Protein AF-E3K9K0-F1 (afdb_monomer)

Secondary structure (DSSP, 8-state):
-HHHHHHHHHHHHHHHHHT-GGGGGS-HHHHHHHHHHHHHHHHHHHHHHHHH-TTS---S-HHHHHHHHHHHHHHHHHHHHHHHHHHHHHHHHHHHHS-----HHHHHHHHHHHHHHHHHHHHHHHHHHHHHHHHHHH-TT-SSS-TT------HHHHHH--TTSGGGGSSS--S--SHHHH-HHHHHHHHHHHHHHHHHHHHHHHHHHHHHHHHHHHHHHHHHHHHHHHHHHHHHHHH-TTSPPPP-TTTTS--TT--HHHHHHHHHHHHHHHHHHHHHHHHHHHHHHHHHHHHH--GGGHHHHHHHHHHHHHHHHHHHHHHHHHHHHHHHHHHHHS-----------------

Sequence (355 aa):
MVAMYQQENMIELLRCRLRNPSLSLATEAEVRDLLDSIEAESEKLKEELERLTGEYEPAENAEERKMCLLLWSAKSELFVQAVHLRAERQPLVDSKTIGSRLGTKLKEKTFKAINNRRPTIDKLITKYNLRYLQYRLKFPNRNGFEAGKDDSLTYEKLKTMPLDDAFWNDGFFYHCDAPWAVNPDVREGVNCVLVLSRVQEEFELISQELVHMMAWAIGVHEHIAKQIAYTQERISRLRDTSSEPPEDHLDRIHLTNISRSDKVKLIQKELLNRLAIHNNLVEEWSENVTWLWGCCQPTENQSFVQIWNDLVKQVKQEKLNNFADLNNAEDALEEIVSGEVVDDGEDADGSWVDS

Structure (mmCIF, N/CA/C/O backbone):
data_AF-E3K9K0-F1
#
_entry.id   AF-E3K9K0-F1
#
loop_
_atom_site.group_PDB
_atom_site.id
_atom_site.type_symbol
_atom_site.label_atom_id
_atom_site.label_alt_id
_atom_site.label_comp_id
_atom_site.label_asym_id
_atom_site.label_entity_id
_atom_site.label_seq_id
_atom_site.pdbx_PDB_ins_code
_atom_site.Cartn_x
_atom_site.Cartn_y
_atom_site.Cartn_z
_atom_site.occupancy
_atom_site.B_iso_or_equiv
_atom_site.auth_seq_id
_atom_site.auth_comp_id
_atom_site.auth_asym_id
_atom_site.auth_atom_id
_atom_site.pdbx_PDB_model_num
ATOM 1 N N . MET A 1 1 ? 23.933 -11.526 -33.735 1.00 44.06 1 MET A N 1
ATOM 2 C CA . MET A 1 1 ? 24.775 -10.380 -34.157 1.00 44.06 1 MET A CA 1
ATOM 3 C C . MET A 1 1 ? 26.121 -10.292 -33.417 1.00 44.06 1 MET A C 1
ATOM 5 O O . MET A 1 1 ? 27.135 -10.220 -34.087 1.00 44.06 1 MET A O 1
ATOM 9 N N . VAL A 1 2 ? 26.207 -10.383 -32.077 1.00 39.81 2 VAL A N 1
ATOM 10 C CA . VAL A 1 2 ? 27.521 -10.507 -31.378 1.00 39.81 2 VAL A CA 1
ATOM 11 C C . VAL A 1 2 ? 28.232 -11.832 -31.705 1.00 39.81 2 VAL A C 1
ATOM 13 O O . VAL A 1 2 ? 29.438 -11.841 -31.934 1.00 39.81 2 VAL A O 1
ATOM 16 N N . ALA A 1 3 ? 27.474 -12.930 -31.812 1.00 48.22 3 ALA A N 1
ATOM 17 C CA . ALA A 1 3 ? 27.979 -14.233 -32.257 1.00 48.22 3 ALA A CA 1
ATOM 18 C C . ALA A 1 3 ? 28.587 -14.190 -33.677 1.00 48.22 3 ALA A C 1
ATOM 20 O O . ALA A 1 3 ? 29.637 -14.778 -33.909 1.00 48.22 3 ALA A O 1
ATOM 21 N N . MET A 1 4 ? 28.002 -13.394 -34.580 1.00 52.69 4 MET A N 1
ATOM 22 C CA . MET A 1 4 ? 28.480 -13.208 -35.958 1.00 52.69 4 MET A CA 1
ATOM 23 C C . MET A 1 4 ? 29.882 -12.576 -35.992 1.00 52.69 4 MET A C 1
ATOM 25 O O . MET A 1 4 ? 30.754 -13.039 -36.714 1.00 52.69 4 MET A O 1
ATOM 29 N N . TYR A 1 5 ? 30.152 -11.574 -35.151 1.00 48.50 5 TYR A N 1
ATOM 30 C CA . TYR A 1 5 ? 31.488 -10.970 -35.065 1.00 48.50 5 TYR A CA 1
ATOM 31 C C . TYR A 1 5 ? 32.509 -11.847 -34.332 1.00 48.50 5 TYR A C 1
ATOM 33 O O . TYR A 1 5 ? 33.705 -11.754 -34.608 1.00 48.50 5 TYR A O 1
ATOM 41 N N . GLN A 1 6 ? 32.067 -12.715 -33.417 1.00 51.09 6 GLN A N 1
ATOM 42 C CA . GLN A 1 6 ? 32.927 -13.757 -32.847 1.00 51.09 6 GLN A CA 1
ATOM 43 C C . GLN A 1 6 ? 33.310 -14.793 -33.914 1.00 51.09 6 GLN A C 1
ATOM 45 O O . GLN A 1 6 ? 34.475 -15.187 -33.970 1.00 51.09 6 GLN A O 1
ATOM 50 N N . GLN A 1 7 ? 32.374 -15.153 -34.801 1.00 56.78 7 GLN A N 1
ATOM 51 C CA . GLN A 1 7 ? 32.649 -15.986 -35.972 1.00 56.78 7 GLN A CA 1
ATOM 52 C C . GLN A 1 7 ? 33.570 -15.284 -36.979 1.00 56.78 7 GLN A C 1
ATOM 54 O O . GLN A 1 7 ? 34.530 -15.893 -37.436 1.00 56.78 7 GLN A O 1
ATOM 59 N N . GLU A 1 8 ? 33.387 -13.988 -37.249 1.00 53.09 8 GLU A N 1
ATOM 60 C CA . GLU A 1 8 ? 34.281 -13.223 -38.134 1.00 53.09 8 GLU A CA 1
ATOM 61 C C . GLU A 1 8 ? 35.715 -13.153 -37.576 1.00 53.09 8 GLU A C 1
ATOM 63 O O . GLU A 1 8 ? 36.691 -13.305 -38.308 1.00 53.09 8 GLU A O 1
ATOM 68 N N . ASN A 1 9 ? 35.859 -12.977 -36.259 1.00 48.75 9 ASN A N 1
ATOM 69 C CA . ASN A 1 9 ? 37.160 -12.947 -35.592 1.00 48.75 9 ASN A CA 1
ATOM 70 C C . ASN A 1 9 ? 37.833 -14.334 -35.575 1.00 48.75 9 ASN A C 1
ATOM 72 O O . ASN A 1 9 ? 39.051 -14.432 -35.699 1.00 48.75 9 ASN A O 1
ATOM 76 N N . MET A 1 10 ? 37.046 -15.410 -35.465 1.00 52.66 10 MET A N 1
ATOM 77 C CA . MET A 1 10 ? 37.514 -16.790 -35.628 1.00 52.66 10 MET A CA 1
ATOM 78 C C . MET A 1 10 ? 38.007 -17.045 -37.061 1.00 52.66 10 MET A C 1
ATOM 80 O O . MET A 1 10 ? 39.093 -17.595 -37.229 1.00 52.66 10 MET A O 1
ATOM 84 N N . ILE A 1 11 ? 37.276 -16.590 -38.084 1.00 55.53 11 ILE A N 1
ATOM 85 C CA . ILE A 1 11 ? 37.688 -16.684 -39.494 1.00 55.53 11 ILE A CA 1
ATOM 86 C C . ILE A 1 11 ? 38.988 -15.906 -39.738 1.00 55.53 11 ILE A C 1
ATOM 88 O O . ILE A 1 11 ? 39.901 -16.419 -40.383 1.00 55.53 11 ILE A O 1
ATOM 92 N N . GLU A 1 12 ? 39.125 -14.699 -39.187 1.00 54.06 12 GLU A N 1
ATOM 93 C CA . GLU A 1 12 ? 40.374 -13.931 -39.277 1.00 54.06 12 GLU A CA 1
ATOM 94 C C . GLU A 1 12 ? 41.544 -14.628 -38.570 1.00 54.06 12 GLU A C 1
ATOM 96 O O . GLU A 1 12 ? 42.665 -14.631 -39.080 1.00 54.06 12 GLU A O 1
ATOM 101 N N . LEU A 1 13 ? 41.294 -15.302 -37.447 1.00 55.06 13 LEU A N 1
ATOM 102 C CA . LEU A 1 13 ? 42.303 -16.100 -36.751 1.00 55.06 13 LEU A CA 1
ATOM 103 C C . LEU A 1 13 ? 42.730 -17.335 -37.573 1.00 55.06 13 LEU A C 1
ATOM 105 O O . LEU A 1 13 ? 43.921 -17.651 -37.626 1.00 55.06 13 LEU A O 1
ATOM 109 N N . LEU A 1 14 ? 41.794 -17.981 -38.281 1.00 55.62 14 LEU A N 1
ATOM 110 C CA . LEU A 1 14 ? 42.066 -19.075 -39.226 1.00 55.62 14 LEU A CA 1
ATOM 111 C C . LEU A 1 14 ? 42.848 -18.588 -40.463 1.00 55.62 14 LEU A C 1
ATOM 113 O O . LEU A 1 14 ? 43.822 -19.222 -40.870 1.00 55.62 14 LEU A O 1
ATOM 117 N N . ARG A 1 15 ? 42.515 -17.409 -41.003 1.00 59.44 15 ARG A N 1
ATOM 118 C CA . ARG A 1 15 ? 43.266 -16.750 -42.091 1.00 59.44 15 ARG A CA 1
ATOM 119 C C . ARG A 1 15 ? 44.671 -16.328 -41.663 1.00 59.44 15 ARG A C 1
ATOM 121 O O . ARG A 1 15 ? 45.617 -16.444 -42.439 1.00 59.44 15 ARG A O 1
ATOM 128 N N . CYS A 1 16 ? 44.838 -15.869 -40.424 1.00 54.69 16 CYS A N 1
ATOM 129 C CA . CYS A 1 16 ? 46.151 -15.568 -39.852 1.00 54.69 16 CYS A CA 1
ATOM 130 C C . CYS A 1 16 ? 46.989 -16.838 -39.672 1.00 54.69 16 CYS A C 1
ATOM 132 O O . CYS A 1 16 ? 48.198 -16.811 -39.904 1.00 54.69 16 CYS A O 1
ATOM 134 N N . ARG A 1 17 ? 46.351 -17.961 -39.320 1.00 57.59 17 ARG A N 1
ATOM 135 C CA . ARG A 1 17 ? 47.008 -19.267 -39.224 1.00 57.59 17 ARG A CA 1
ATOM 136 C C . ARG A 1 17 ? 47.543 -19.726 -40.583 1.00 57.59 17 ARG A C 1
ATOM 138 O O . ARG A 1 17 ? 48.684 -20.165 -40.609 1.00 57.59 17 ARG A O 1
ATOM 145 N N . LEU A 1 18 ? 46.815 -19.504 -41.688 1.00 58.69 18 LEU A N 1
ATOM 146 C CA . LEU A 1 18 ? 47.276 -19.749 -43.073 1.00 58.69 18 LEU A CA 1
ATOM 147 C C . LEU A 1 18 ? 48.527 -18.955 -43.480 1.00 58.69 18 LEU A C 1
ATOM 149 O O . LEU A 1 18 ? 49.288 -19.390 -44.339 1.00 58.69 18 LEU A O 1
ATOM 153 N N . ARG A 1 19 ? 48.750 -17.789 -42.868 1.00 56.78 19 ARG A N 1
ATOM 154 C CA . ARG A 1 19 ? 49.902 -16.915 -43.149 1.00 56.78 19 ARG A CA 1
ATOM 155 C C . ARG A 1 19 ? 51.129 -17.238 -42.287 1.00 56.78 19 ARG A C 1
ATOM 157 O O . ARG A 1 19 ? 52.153 -16.573 -42.423 1.00 56.78 19 ARG A O 1
ATOM 164 N N . ASN A 1 20 ? 51.039 -18.217 -41.383 1.00 58.66 20 ASN A N 1
ATOM 165 C CA . ASN A 1 20 ? 52.109 -18.550 -40.447 1.00 58.66 20 ASN A CA 1
ATOM 166 C C . ASN A 1 20 ? 53.134 -19.527 -41.078 1.00 58.66 20 ASN A C 1
ATOM 168 O O . ASN A 1 20 ? 52.733 -20.584 -41.564 1.00 58.66 20 ASN A O 1
ATOM 172 N N . PRO A 1 21 ? 54.455 -19.254 -41.013 1.00 51.03 21 PRO A N 1
ATOM 173 C CA . PRO A 1 21 ? 55.502 -20.122 -41.576 1.00 51.03 21 PRO A CA 1
ATOM 174 C C . PRO A 1 21 ? 55.557 -21.554 -41.011 1.00 51.03 21 PRO A C 1
ATOM 176 O O . PRO A 1 21 ? 56.167 -22.436 -41.613 1.00 51.03 21 PRO A O 1
ATOM 179 N N . SER A 1 22 ? 54.924 -21.810 -39.862 1.00 49.12 22 SER A N 1
ATOM 180 C CA . SER A 1 22 ? 54.842 -23.141 -39.236 1.00 49.12 22 SER A CA 1
ATOM 181 C C . SER A 1 22 ? 53.935 -24.141 -39.977 1.00 49.12 22 SER A C 1
ATOM 183 O O . SER A 1 22 ? 53.992 -25.333 -39.688 1.00 49.12 22 SER A O 1
ATOM 185 N N . LEU A 1 23 ? 53.173 -23.695 -40.986 1.00 50.94 23 LEU A N 1
ATOM 186 C CA . LEU A 1 23 ? 52.416 -24.557 -41.911 1.00 50.94 23 LEU A CA 1
ATOM 187 C C . LEU A 1 23 ? 53.285 -25.394 -42.854 1.00 50.94 23 LEU A C 1
ATOM 189 O O . LEU A 1 23 ? 52.784 -26.330 -43.465 1.00 50.94 23 LEU A O 1
ATOM 193 N N . SER A 1 24 ? 54.585 -25.110 -42.929 1.00 49.50 24 SER A N 1
ATOM 194 C CA . SER A 1 24 ? 55.551 -25.865 -43.741 1.00 49.50 24 SER A CA 1
ATOM 195 C C . SER A 1 24 ? 55.686 -27.347 -43.335 1.00 49.50 24 SER A C 1
ATOM 197 O O . SER A 1 24 ? 56.360 -28.107 -44.023 1.00 49.50 24 SER A O 1
ATOM 199 N N . LEU A 1 25 ? 55.087 -27.744 -42.204 1.00 52.06 25 LEU A N 1
ATOM 200 C CA . LEU A 1 25 ? 55.071 -29.105 -41.657 1.00 52.06 25 LEU A CA 1
ATOM 201 C C . LEU A 1 25 ? 53.682 -29.778 -41.727 1.00 52.06 25 LEU A C 1
ATOM 203 O O . LEU A 1 25 ? 53.565 -30.932 -41.325 1.00 52.06 25 LEU A O 1
ATOM 207 N N . ALA A 1 26 ? 52.643 -29.073 -42.192 1.00 59.41 26 ALA A N 1
ATOM 208 C CA . ALA A 1 26 ? 51.285 -29.605 -42.316 1.00 59.41 26 ALA A CA 1
ATOM 209 C C . ALA A 1 26 ? 51.095 -30.329 -43.657 1.00 59.41 26 ALA A C 1
ATOM 211 O O . ALA A 1 26 ? 51.687 -29.957 -44.672 1.00 59.41 26 ALA A O 1
ATOM 212 N N . THR A 1 27 ? 50.265 -31.368 -43.672 1.00 68.31 27 THR A N 1
ATOM 213 C CA . THR A 1 27 ? 49.964 -32.131 -44.891 1.00 68.31 27 THR A CA 1
ATOM 214 C C . THR A 1 27 ? 48.990 -31.374 -45.799 1.00 68.31 27 THR A C 1
ATOM 216 O O . THR A 1 27 ? 48.173 -30.580 -45.338 1.00 68.31 27 THR A O 1
ATOM 219 N N . GLU A 1 28 ? 49.043 -31.623 -47.112 1.00 68.50 28 GLU A N 1
ATOM 220 C CA . GLU A 1 28 ? 48.191 -30.934 -48.101 1.00 68.50 28 GLU A CA 1
ATOM 221 C C . GLU A 1 28 ? 46.685 -31.084 -47.804 1.00 68.50 28 GLU A C 1
ATOM 223 O O . GLU A 1 28 ? 45.904 -30.167 -48.055 1.00 68.50 28 GLU A O 1
ATOM 228 N N . ALA A 1 29 ? 46.286 -32.215 -47.214 1.00 69.88 29 ALA A N 1
ATOM 229 C CA . ALA A 1 29 ? 44.914 -32.466 -46.782 1.00 69.88 29 ALA A CA 1
ATOM 230 C C . ALA A 1 29 ? 44.478 -31.532 -45.636 1.00 69.88 29 ALA A C 1
ATOM 232 O O . ALA A 1 29 ? 43.400 -30.953 -45.701 1.00 69.88 29 ALA A O 1
ATOM 233 N N . GLU A 1 30 ? 45.335 -31.295 -44.639 1.00 68.00 30 GLU A N 1
ATOM 234 C CA . GLU A 1 30 ? 45.023 -30.423 -43.493 1.00 68.00 30 GLU A CA 1
ATOM 235 C C . GLU A 1 30 ? 44.901 -28.946 -43.893 1.00 68.00 30 GLU A C 1
ATOM 237 O O . GLU A 1 30 ? 44.135 -28.190 -43.295 1.00 68.00 30 GLU A O 1
ATOM 242 N N . VAL A 1 31 ? 45.650 -28.520 -44.916 1.00 65.75 31 VAL A N 1
ATOM 243 C CA . VAL A 1 31 ? 45.529 -27.168 -45.482 1.00 65.75 31 VAL A CA 1
ATOM 244 C C . VAL A 1 31 ? 44.216 -27.019 -46.249 1.00 65.75 31 VAL A C 1
ATOM 246 O O . VAL A 1 31 ? 43.573 -25.973 -46.156 1.00 65.75 31 VAL A O 1
ATOM 249 N N . ARG A 1 32 ? 43.802 -28.064 -46.974 1.00 71.44 32 ARG A N 1
ATOM 250 C CA . ARG A 1 32 ? 42.549 -28.091 -47.736 1.00 71.44 32 ARG A CA 1
ATOM 251 C C . ARG A 1 32 ? 41.327 -28.064 -46.816 1.00 71.44 32 ARG A C 1
ATOM 253 O O . ARG A 1 32 ? 40.483 -27.197 -46.991 1.00 71.44 32 ARG A O 1
ATOM 260 N N . ASP A 1 33 ? 41.315 -28.878 -45.762 1.00 76.31 33 ASP A N 1
ATOM 261 C CA . ASP A 1 33 ? 40.242 -28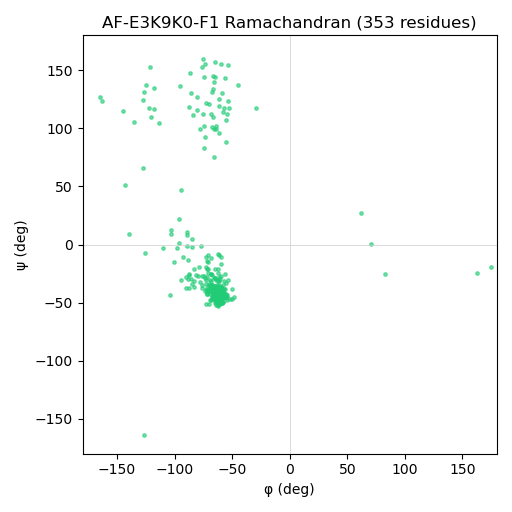.877 -44.756 1.00 76.31 33 ASP A CA 1
ATOM 262 C C . ASP A 1 33 ? 40.089 -27.510 -44.066 1.00 76.31 33 ASP A C 1
ATOM 264 O O . ASP A 1 33 ? 38.983 -27.062 -43.760 1.00 76.31 33 ASP A O 1
ATOM 268 N N . LEU A 1 34 ? 41.203 -26.810 -43.826 1.00 68.44 34 LEU A N 1
ATOM 269 C CA . LEU A 1 34 ? 41.184 -25.482 -43.215 1.00 68.44 34 LEU A CA 1
ATOM 270 C C . LEU A 1 34 ? 40.668 -24.404 -44.184 1.00 68.44 34 LEU A C 1
ATOM 272 O O . LEU A 1 34 ? 39.992 -23.475 -43.742 1.00 68.44 34 LEU A O 1
ATOM 276 N N . LEU A 1 35 ? 40.947 -24.528 -45.486 1.00 68.62 35 LEU A N 1
ATOM 277 C CA . LEU A 1 35 ? 40.376 -23.663 -46.525 1.00 68.62 35 LEU A CA 1
ATOM 278 C C . LEU A 1 35 ? 38.868 -23.896 -46.682 1.00 68.62 35 LEU A C 1
ATOM 280 O O . LEU A 1 35 ? 38.114 -22.924 -46.644 1.00 68.62 35 LEU A O 1
ATOM 284 N N . ASP A 1 36 ? 38.432 -25.155 -46.736 1.00 73.50 36 ASP A N 1
ATOM 285 C CA . ASP A 1 36 ? 37.015 -25.530 -46.836 1.00 73.50 36 ASP A CA 1
ATOM 286 C C . ASP A 1 36 ? 36.228 -25.057 -45.597 1.00 73.50 36 ASP A C 1
ATOM 288 O O . ASP A 1 36 ? 35.102 -24.563 -45.695 1.00 73.50 36 ASP A O 1
ATOM 292 N N . SER A 1 37 ? 36.847 -25.122 -44.412 1.00 70.12 37 SER A N 1
ATOM 293 C CA . SER A 1 37 ? 36.287 -24.594 -43.161 1.00 70.12 37 SER A CA 1
ATOM 294 C C . SER A 1 37 ? 36.124 -23.066 -43.179 1.00 70.12 37 SER A C 1
ATOM 296 O O . SER A 1 37 ? 35.104 -22.549 -42.716 1.00 70.12 37 SER A O 1
ATOM 298 N N . ILE A 1 38 ? 37.095 -22.332 -43.739 1.00 65.31 38 ILE A N 1
ATOM 299 C CA . ILE A 1 38 ? 37.012 -20.872 -43.906 1.00 65.31 38 ILE A CA 1
ATOM 300 C C . ILE A 1 38 ? 35.913 -20.499 -44.904 1.00 65.31 38 ILE A C 1
ATOM 302 O O . ILE A 1 38 ? 35.168 -19.554 -44.647 1.00 65.31 38 ILE A O 1
ATOM 306 N N . GLU A 1 39 ? 35.810 -21.219 -46.021 1.00 66.38 39 GLU A N 1
ATOM 307 C CA . GLU A 1 39 ? 34.811 -20.965 -47.061 1.00 66.38 39 GLU A CA 1
ATOM 308 C C . GLU A 1 39 ? 33.391 -21.186 -46.522 1.00 66.38 39 GLU A C 1
ATOM 310 O O . GLU A 1 39 ? 32.563 -20.271 -46.573 1.00 66.38 39 GLU A O 1
ATOM 315 N N . ALA A 1 40 ? 33.147 -22.328 -45.872 1.00 70.88 40 ALA A N 1
ATOM 316 C CA . ALA A 1 40 ? 31.851 -22.664 -45.289 1.00 70.88 40 ALA A CA 1
ATOM 317 C C . ALA A 1 40 ? 31.403 -21.689 -44.185 1.00 70.88 40 ALA A C 1
ATOM 319 O O . ALA A 1 40 ? 30.237 -21.295 -44.143 1.00 70.88 40 ALA A O 1
ATOM 320 N N . GLU A 1 41 ? 32.303 -21.278 -43.284 1.00 61.09 41 GLU A N 1
ATOM 321 C CA . GLU A 1 41 ? 31.959 -20.293 -42.249 1.00 61.09 41 GLU A CA 1
ATOM 322 C C . GLU A 1 41 ? 31.786 -18.878 -42.830 1.00 61.09 41 GLU A C 1
ATOM 324 O O . GLU A 1 41 ? 30.992 -18.101 -42.302 1.00 61.09 41 GLU A O 1
ATOM 329 N N . SER A 1 42 ? 32.463 -18.538 -43.935 1.00 56.50 42 SER A N 1
ATOM 330 C CA . SER A 1 42 ? 32.306 -17.235 -44.594 1.00 56.50 42 SER A CA 1
ATOM 331 C C . SER A 1 42 ? 30.974 -17.074 -45.335 1.00 56.50 42 SER A C 1
ATOM 333 O O . SER A 1 42 ? 30.365 -16.007 -45.241 1.00 56.50 42 SER A O 1
ATOM 335 N N . GLU A 1 43 ? 30.480 -18.126 -45.996 1.00 65.94 43 GLU A N 1
ATOM 336 C CA . GLU A 1 43 ? 29.172 -18.107 -46.667 1.00 65.94 43 GLU A CA 1
ATOM 337 C C . GLU A 1 43 ? 28.018 -18.057 -45.654 1.00 65.94 43 GLU A C 1
ATOM 339 O O . GLU A 1 43 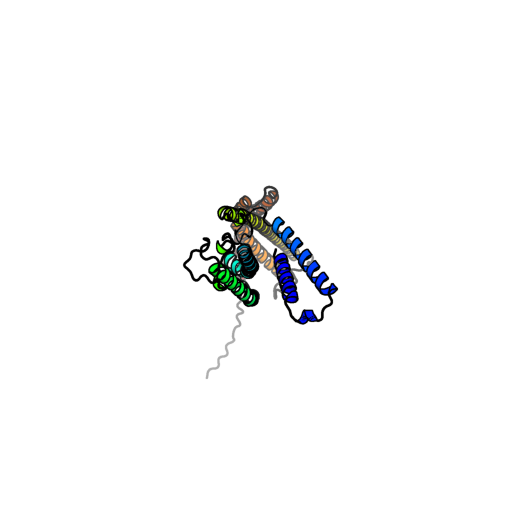? 27.106 -17.245 -45.806 1.00 65.94 43 GLU A O 1
ATOM 344 N N . LYS A 1 44 ? 28.105 -18.790 -44.533 1.00 69.94 44 LYS A N 1
ATOM 345 C CA . LYS A 1 44 ? 27.119 -18.670 -43.437 1.00 69.94 44 LYS A CA 1
ATOM 346 C C . LYS A 1 44 ? 27.021 -17.245 -42.888 1.00 69.94 44 LYS A C 1
ATOM 348 O O . LYS A 1 44 ? 25.931 -16.760 -42.592 1.00 69.94 44 LYS A O 1
ATOM 353 N N . LEU A 1 45 ? 28.162 -16.571 -42.740 1.00 60.62 45 LEU A N 1
ATOM 354 C CA . LEU A 1 45 ? 28.227 -15.208 -42.210 1.00 60.62 45 LEU A CA 1
ATOM 355 C C . LEU A 1 45 ? 27.598 -14.205 -43.189 1.00 60.62 45 LEU A C 1
ATOM 357 O O . LEU A 1 45 ? 26.918 -13.273 -42.766 1.00 60.62 45 LEU A O 1
ATOM 361 N N . LYS A 1 46 ? 27.774 -14.430 -44.495 1.00 62.12 46 LYS A N 1
ATOM 362 C CA . LYS A 1 46 ? 27.177 -13.635 -45.573 1.00 62.12 46 LYS A CA 1
ATOM 363 C C . LYS A 1 46 ? 25.653 -13.787 -45.632 1.00 62.12 46 LYS A C 1
ATOM 365 O O . LYS A 1 46 ? 24.959 -12.773 -45.641 1.00 62.12 46 LYS A O 1
ATOM 370 N N . GLU A 1 47 ? 25.135 -15.013 -45.568 1.00 66.31 47 GLU A N 1
ATOM 371 C CA . GLU A 1 47 ? 23.688 -15.278 -45.498 1.00 66.31 47 GLU A CA 1
ATOM 372 C C . GLU A 1 47 ? 23.050 -14.650 -44.244 1.00 66.31 47 GLU A C 1
ATOM 374 O O . GLU A 1 47 ? 21.966 -14.061 -44.292 1.00 66.31 47 GLU A O 1
ATOM 379 N N . GLU A 1 48 ? 23.739 -14.719 -43.101 1.00 59.88 48 GLU A N 1
ATOM 380 C CA . GLU A 1 48 ? 23.249 -14.127 -41.857 1.00 59.88 48 GLU A CA 1
ATOM 381 C C . GLU A 1 48 ? 23.260 -12.586 -41.887 1.00 59.88 48 GLU A C 1
ATOM 383 O O . GLU A 1 48 ? 22.394 -11.952 -41.276 1.00 59.88 48 GLU A O 1
ATOM 388 N N . LEU A 1 49 ? 24.196 -11.983 -42.629 1.00 54.72 49 LEU A N 1
ATOM 389 C CA . LEU A 1 49 ? 24.300 -10.540 -42.853 1.00 54.72 49 LEU A CA 1
ATOM 390 C C . LEU A 1 49 ? 23.192 -10.018 -43.782 1.00 54.72 49 LEU A C 1
ATOM 392 O O . LEU A 1 49 ? 22.590 -8.985 -43.484 1.00 54.72 49 LEU A O 1
ATOM 396 N N . GLU A 1 50 ? 22.884 -10.744 -44.860 1.00 57.16 50 GLU A N 1
ATOM 397 C CA . GLU A 1 50 ? 21.785 -10.426 -45.786 1.00 57.16 50 GLU A CA 1
ATOM 398 C C . GLU A 1 50 ? 20.420 -10.472 -45.084 1.00 57.16 50 GLU A C 1
ATOM 400 O O . GLU A 1 50 ? 19.595 -9.576 -45.255 1.00 57.16 50 GLU A O 1
ATOM 405 N N . ARG A 1 51 ? 20.207 -11.441 -44.185 1.00 56.75 51 ARG A N 1
ATOM 406 C CA . ARG A 1 51 ? 18.975 -11.539 -43.383 1.00 56.75 51 ARG A CA 1
ATOM 407 C C . ARG A 1 51 ? 18.775 -10.364 -42.415 1.00 56.75 51 ARG A C 1
ATOM 409 O O . ARG A 1 51 ? 17.643 -10.051 -42.060 1.00 56.75 51 ARG A O 1
ATOM 416 N N . LEU A 1 52 ? 19.857 -9.738 -41.951 1.00 53.66 52 LEU A N 1
ATOM 417 C CA . LEU A 1 52 ? 19.821 -8.650 -40.963 1.00 53.66 52 LEU A CA 1
ATOM 418 C C . LEU A 1 52 ? 19.775 -7.245 -41.586 1.00 53.66 52 LEU A C 1
ATOM 420 O O . LEU A 1 52 ? 19.553 -6.281 -40.861 1.00 53.66 52 LEU A O 1
ATOM 424 N N . THR A 1 53 ? 19.984 -7.110 -42.898 1.00 47.78 53 THR A N 1
ATOM 425 C CA . THR A 1 53 ? 20.142 -5.814 -43.591 1.00 47.78 53 THR A CA 1
ATOM 426 C C . THR A 1 53 ? 18.913 -5.352 -44.384 1.00 47.78 53 THR A C 1
ATOM 428 O O . THR A 1 53 ? 19.005 -4.380 -45.126 1.00 47.78 53 THR A O 1
ATOM 431 N N . GLY A 1 54 ? 17.746 -5.977 -44.201 1.00 44.03 54 GLY A N 1
ATOM 432 C CA . GLY A 1 54 ? 16.549 -5.735 -45.020 1.00 44.03 54 GLY A CA 1
ATOM 433 C C . GLY A 1 54 ? 15.923 -4.327 -45.003 1.00 44.03 54 GLY A C 1
ATOM 434 O O . GLY A 1 54 ? 15.037 -4.096 -45.817 1.00 44.03 54 GLY A O 1
ATOM 435 N N . GLU A 1 55 ? 16.342 -3.385 -44.144 1.00 45.34 55 GLU A N 1
ATOM 436 C CA . GLU A 1 55 ? 15.635 -2.091 -43.990 1.00 45.34 55 GLU A CA 1
ATOM 437 C C . GLU A 1 55 ? 16.504 -0.822 -43.835 1.00 45.34 55 GLU A C 1
ATOM 439 O O . GLU A 1 55 ? 15.954 0.250 -43.602 1.00 45.34 55 GLU A O 1
ATOM 444 N N . TYR A 1 56 ? 17.831 -0.860 -44.010 1.00 45.38 56 TYR A N 1
ATOM 445 C CA . TYR A 1 56 ? 18.645 0.368 -43.927 1.00 45.38 56 TYR A CA 1
ATOM 446 C C . TYR A 1 56 ? 19.521 0.559 -45.161 1.00 45.38 56 TYR A C 1
ATOM 448 O O . TYR A 1 56 ? 20.219 -0.366 -45.583 1.00 45.38 56 TYR A O 1
ATOM 456 N N . GLU A 1 57 ? 19.481 1.771 -45.725 1.00 46.09 57 GLU A N 1
ATOM 457 C CA . GLU A 1 57 ? 20.305 2.183 -46.862 1.00 46.09 57 GLU A CA 1
ATOM 458 C C . GLU A 1 57 ? 21.763 1.734 -46.683 1.00 46.09 57 GLU A C 1
ATOM 460 O O . GLU A 1 57 ? 22.331 1.828 -45.583 1.00 46.09 57 GLU A O 1
ATOM 465 N N . PRO A 1 58 ? 22.394 1.227 -47.753 1.00 45.53 58 PRO A N 1
ATOM 466 C CA . PRO A 1 58 ? 23.694 0.610 -47.650 1.00 45.53 58 PRO A CA 1
ATOM 467 C C . PRO A 1 58 ? 24.705 1.684 -47.260 1.00 45.53 58 PRO A C 1
ATOM 469 O O . PRO A 1 58 ? 25.073 2.515 -48.081 1.00 45.53 58 PRO A O 1
ATOM 472 N N . ALA A 1 59 ? 25.225 1.644 -46.027 1.00 50.09 59 ALA A N 1
ATOM 473 C CA . ALA A 1 59 ? 26.447 2.381 -45.725 1.00 50.09 59 ALA A CA 1
ATOM 474 C C . ALA A 1 59 ? 27.487 1.959 -46.773 1.00 50.09 59 ALA A C 1
ATOM 476 O O . ALA A 1 59 ? 27.793 0.768 -46.866 1.00 50.09 59 ALA A O 1
ATOM 477 N N . GLU A 1 60 ? 27.953 2.900 -47.591 1.00 54.12 60 GLU A N 1
ATOM 478 C CA . GLU A 1 60 ? 28.754 2.643 -48.798 1.00 54.12 60 GLU A CA 1
ATOM 479 C C . GLU A 1 60 ? 30.078 1.899 -48.509 1.00 54.12 60 GLU A C 1
ATOM 481 O O . GLU A 1 60 ? 30.719 1.400 -49.429 1.00 54.12 60 GLU A O 1
ATOM 486 N N . ASN A 1 61 ? 30.471 1.755 -47.233 1.00 64.12 61 ASN A N 1
ATOM 487 C CA . ASN A 1 61 ? 31.693 1.088 -46.791 1.00 64.12 61 ASN A CA 1
ATOM 488 C C . ASN A 1 61 ? 31.431 0.004 -45.715 1.00 64.12 61 ASN A C 1
ATOM 490 O O . ASN A 1 61 ? 30.886 0.275 -44.642 1.00 64.12 61 ASN A O 1
ATOM 494 N N . ALA A 1 62 ? 31.865 -1.236 -45.971 1.00 71.38 62 ALA A N 1
ATOM 495 C CA . ALA A 1 62 ? 31.743 -2.371 -45.046 1.00 71.38 62 ALA A CA 1
ATOM 496 C C . ALA A 1 62 ? 32.499 -2.162 -43.716 1.00 71.38 62 ALA A C 1
ATOM 498 O O . ALA A 1 62 ? 32.064 -2.637 -42.664 1.00 71.38 62 ALA A O 1
ATOM 499 N N . GLU A 1 63 ? 33.608 -1.417 -43.739 1.00 75.19 63 GLU A N 1
ATOM 500 C CA . GLU A 1 63 ? 34.402 -1.120 -42.542 1.00 75.19 63 GLU A CA 1
ATOM 501 C C . GLU A 1 63 ? 33.650 -0.209 -41.562 1.00 75.19 63 GLU A C 1
ATOM 503 O O . GLU A 1 63 ? 33.738 -0.371 -40.343 1.00 75.19 63 GLU A O 1
ATOM 508 N N . GLU A 1 64 ? 32.857 0.715 -42.096 1.00 74.06 64 GLU A N 1
ATOM 509 C CA . GLU A 1 64 ? 32.034 1.616 -41.302 1.00 74.06 64 GLU A CA 1
ATOM 510 C C . GLU A 1 64 ? 30.927 0.861 -40.569 1.00 74.06 64 GLU A C 1
ATOM 512 O O . GLU A 1 64 ? 30.774 1.014 -39.358 1.00 74.06 64 GLU A O 1
ATOM 517 N N . ARG A 1 65 ? 30.231 -0.044 -41.272 1.00 70.81 65 ARG A N 1
ATOM 518 C CA . ARG A 1 65 ? 29.206 -0.917 -40.672 1.00 70.81 65 ARG A CA 1
ATOM 519 C C . ARG A 1 65 ? 29.775 -1.715 -39.507 1.00 70.81 65 ARG A C 1
ATOM 521 O O . ARG A 1 65 ? 29.172 -1.765 -38.438 1.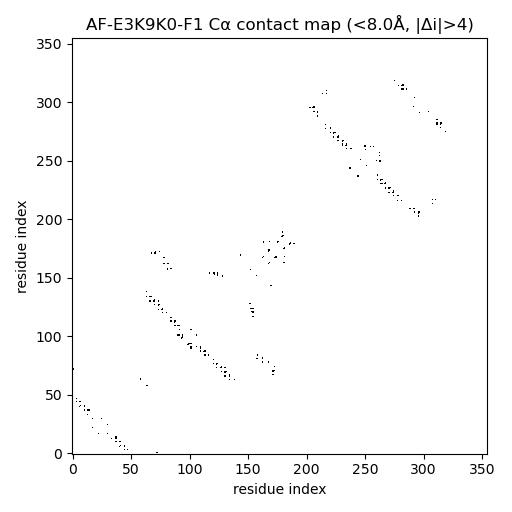00 70.81 65 ARG A O 1
ATOM 528 N N . LYS A 1 66 ? 30.970 -2.283 -39.690 1.00 78.00 66 LYS A N 1
ATOM 529 C CA . LYS A 1 66 ? 31.678 -3.022 -38.640 1.00 78.00 66 LYS A CA 1
ATOM 530 C C . LYS A 1 66 ? 31.955 -2.153 -37.414 1.00 78.00 66 LYS A C 1
ATOM 532 O O . LYS A 1 66 ? 31.730 -2.595 -36.290 1.00 78.00 66 LYS A O 1
ATOM 537 N N . MET A 1 67 ? 32.420 -0.918 -37.600 1.00 77.69 67 MET A N 1
ATOM 538 C CA . MET A 1 67 ? 32.673 -0.017 -36.471 1.00 77.69 67 MET A CA 1
ATOM 539 C C . MET A 1 67 ? 31.387 0.441 -35.776 1.00 77.69 67 MET A C 1
ATOM 541 O O . MET A 1 67 ? 31.355 0.445 -34.544 1.00 77.69 67 MET A O 1
ATOM 545 N N . CYS A 1 68 ? 30.326 0.744 -36.528 1.00 73.12 68 CYS A N 1
ATOM 546 C CA . CYS A 1 68 ? 29.011 1.076 -35.976 1.00 73.12 68 CYS A CA 1
ATOM 547 C C . CYS A 1 68 ? 28.453 -0.064 -35.119 1.00 73.12 68 CYS A C 1
ATOM 549 O O . CYS A 1 68 ? 27.994 0.166 -34.005 1.00 73.12 68 CYS A O 1
ATOM 551 N N . LEU A 1 69 ? 28.556 -1.308 -35.589 1.00 73.06 69 LEU A N 1
ATOM 552 C CA . LEU A 1 69 ? 28.061 -2.476 -34.859 1.00 73.06 69 LEU A CA 1
ATOM 553 C C . LEU A 1 69 ? 28.883 -2.771 -33.597 1.00 73.06 69 LEU A C 1
ATOM 555 O O . LEU A 1 69 ? 28.326 -3.110 -32.551 1.00 73.06 69 LEU A O 1
ATOM 559 N N . LEU A 1 70 ? 30.204 -2.570 -33.640 1.00 82.25 70 LEU A N 1
ATOM 560 C CA . LEU A 1 70 ? 31.047 -2.651 -32.444 1.00 82.25 70 LEU A CA 1
ATOM 561 C C . LEU A 1 70 ? 30.701 -1.559 -31.422 1.00 82.25 70 LEU A C 1
ATOM 563 O O . LEU A 1 70 ? 30.683 -1.841 -30.220 1.00 82.25 70 LEU A O 1
ATOM 567 N N . LEU A 1 71 ? 30.399 -0.344 -31.881 1.00 80.69 71 LEU A N 1
ATOM 568 C CA . LEU A 1 71 ? 29.958 0.758 -31.028 1.00 80.69 71 LEU A CA 1
ATOM 569 C C . LEU A 1 71 ? 28.590 0.458 -30.398 1.00 80.69 71 LEU A C 1
ATOM 571 O O . LEU A 1 71 ? 28.451 0.559 -29.179 1.00 80.69 71 LEU A O 1
ATOM 575 N N . TRP A 1 72 ? 27.630 -0.007 -31.202 1.00 80.19 72 TRP A N 1
ATOM 576 C CA . TRP A 1 72 ? 26.314 -0.462 -30.750 1.00 80.19 72 TRP A CA 1
ATOM 577 C C . TRP A 1 72 ? 26.437 -1.559 -29.689 1.00 80.19 72 TRP A C 1
ATOM 579 O O . TRP A 1 72 ? 25.831 -1.460 -28.625 1.00 80.19 72 TRP A O 1
ATOM 589 N N . SER A 1 73 ? 27.293 -2.564 -29.912 1.00 77.56 73 SER A N 1
ATOM 590 C CA . SER A 1 73 ? 27.479 -3.653 -28.944 1.00 77.56 73 SER A CA 1
ATOM 591 C C . SER A 1 73 ? 28.045 -3.159 -27.605 1.00 77.56 73 SER A C 1
ATOM 593 O O . SER A 1 73 ? 27.535 -3.526 -26.547 1.00 77.56 73 SER A O 1
ATOM 595 N N . ALA A 1 74 ? 29.049 -2.271 -27.629 1.00 82.25 74 ALA A N 1
ATOM 596 C CA . ALA A 1 74 ? 29.610 -1.674 -26.418 1.00 82.25 74 ALA A CA 1
ATOM 597 C C . ALA A 1 74 ? 28.569 -0.829 -25.664 1.00 82.25 74 ALA A C 1
ATOM 599 O O . ALA A 1 74 ? 28.510 -0.862 -24.435 1.00 82.25 74 ALA A O 1
ATOM 600 N N . LYS A 1 75 ? 27.722 -0.103 -26.395 1.00 79.44 75 LYS A N 1
ATOM 601 C CA . LYS A 1 75 ? 26.642 0.706 -25.829 1.00 79.44 75 LYS A CA 1
ATOM 602 C C . LYS A 1 75 ? 25.504 -0.145 -25.256 1.00 79.44 75 LYS A C 1
ATOM 604 O O . LYS A 1 75 ? 24.997 0.172 -24.185 1.00 79.44 75 LYS A O 1
ATOM 609 N N . SER A 1 76 ? 25.190 -1.284 -25.878 1.00 77.25 76 SER A N 1
ATOM 610 C CA . SER A 1 76 ? 24.236 -2.275 -25.356 1.00 77.25 76 SER A CA 1
ATOM 611 C C . SER A 1 76 ? 24.695 -2.868 -24.032 1.00 77.25 76 SER A C 1
ATOM 613 O O . SER A 1 76 ? 23.907 -2.969 -23.093 1.00 77.25 76 SER A O 1
ATOM 615 N N . GLU A 1 77 ? 25.971 -3.244 -23.933 1.00 81.69 77 GLU A N 1
ATOM 616 C CA . GLU A 1 77 ? 26.552 -3.738 -22.681 1.00 81.69 77 GLU A CA 1
ATOM 617 C C . GLU A 1 77 ? 26.481 -2.669 -21.574 1.00 81.69 77 GLU A C 1
ATOM 619 O O . GLU A 1 77 ? 26.181 -2.987 -20.419 1.00 81.69 77 GLU A O 1
ATOM 624 N N . LEU A 1 78 ? 26.707 -1.397 -21.923 1.00 85.94 78 LEU A N 1
ATOM 625 C CA . LEU A 1 78 ? 26.576 -0.270 -20.998 1.00 85.94 78 LEU A CA 1
ATOM 626 C C . LEU A 1 78 ? 25.138 -0.042 -20.533 1.00 85.94 78 LEU A C 1
ATOM 628 O O . LEU A 1 78 ? 24.931 0.180 -19.340 1.00 85.94 78 LEU A O 1
ATOM 632 N N . PHE A 1 79 ? 24.152 -0.123 -21.428 1.00 81.31 79 PHE A N 1
ATOM 633 C CA . PHE A 1 79 ? 22.748 0.071 -21.067 1.00 81.31 79 PHE A CA 1
ATOM 634 C C . PHE A 1 79 ? 22.262 -0.976 -20.068 1.00 81.31 79 PHE A C 1
ATOM 636 O O . PHE A 1 79 ? 21.636 -0.632 -19.068 1.00 81.31 79 PHE A O 1
ATOM 643 N N . VAL A 1 80 ? 22.626 -2.248 -20.267 1.00 81.88 80 VAL A N 1
ATOM 644 C CA . VAL A 1 80 ? 22.309 -3.320 -19.309 1.00 81.88 80 VAL A CA 1
ATOM 645 C C . VAL A 1 80 ? 22.843 -2.974 -17.917 1.00 81.88 80 VAL A C 1
ATOM 647 O O . VAL A 1 80 ? 22.132 -3.107 -16.918 1.00 81.88 80 VAL A O 1
ATOM 650 N N . GLN A 1 81 ? 24.077 -2.466 -17.826 1.00 85.56 81 GLN A N 1
ATOM 651 C CA . GLN A 1 81 ? 24.614 -2.025 -16.540 1.00 85.56 81 GLN A CA 1
ATOM 652 C C . GLN A 1 81 ? 23.929 -0.766 -15.998 1.00 85.56 81 GLN A C 1
ATOM 654 O O . GLN A 1 81 ? 23.752 -0.670 -14.785 1.00 85.56 81 GLN A O 1
ATOM 659 N N . ALA A 1 82 ? 23.514 0.172 -16.851 1.00 83.00 82 ALA A N 1
ATOM 660 C CA . ALA A 1 82 ? 22.764 1.358 -16.439 1.00 83.00 82 ALA A CA 1
ATOM 661 C C . ALA A 1 82 ? 21.401 0.984 -15.826 1.00 83.00 82 ALA A C 1
ATOM 663 O O . ALA A 1 82 ? 21.045 1.487 -14.758 1.00 83.00 82 ALA A O 1
ATOM 664 N N . VAL A 1 83 ? 20.682 0.032 -16.432 1.00 79.50 83 VAL A N 1
ATOM 665 C CA . VAL A 1 83 ? 19.429 -0.523 -15.892 1.00 79.50 83 VAL A CA 1
ATOM 666 C C . VAL A 1 83 ? 19.667 -1.174 -14.531 1.00 79.50 83 VAL A C 1
ATOM 668 O O . VAL A 1 83 ? 18.955 -0.876 -13.571 1.00 79.50 83 VAL A O 1
ATOM 671 N N . HIS A 1 84 ? 20.699 -2.012 -14.403 1.00 82.06 84 HIS A N 1
ATOM 672 C CA . HIS A 1 84 ? 21.035 -2.629 -13.119 1.00 82.06 84 HIS A CA 1
ATOM 673 C C . HIS A 1 84 ? 21.414 -1.606 -12.044 1.00 82.06 84 HIS A C 1
ATOM 675 O O . HIS A 1 84 ? 20.965 -1.722 -10.906 1.00 82.06 84 HIS A O 1
ATOM 681 N N . LEU A 1 85 ? 22.201 -0.588 -12.398 1.00 84.50 85 LEU A N 1
ATOM 682 C CA . LEU A 1 85 ? 22.570 0.497 -11.492 1.00 84.50 85 LEU A CA 1
ATOM 683 C C . LEU A 1 85 ? 21.326 1.243 -10.985 1.00 84.50 85 LEU A C 1
ATOM 685 O O . LEU A 1 85 ? 21.267 1.624 -9.814 1.00 84.50 85 LEU A O 1
ATOM 689 N N . ARG A 1 86 ? 20.325 1.442 -11.852 1.00 82.19 86 ARG A N 1
ATOM 690 C CA . ARG A 1 86 ? 19.051 2.071 -11.490 1.00 82.19 86 ARG A CA 1
ATOM 691 C C . ARG A 1 86 ? 18.227 1.178 -10.566 1.00 82.19 86 ARG A C 1
ATOM 693 O O . ARG A 1 86 ? 17.805 1.647 -9.513 1.00 82.19 86 ARG A O 1
ATOM 700 N N . ALA A 1 87 ? 18.083 -0.103 -10.900 1.00 79.81 87 ALA A N 1
ATOM 701 C CA . ALA A 1 87 ? 17.376 -1.073 -10.065 1.00 79.81 87 ALA A CA 1
ATOM 702 C C . ALA A 1 87 ? 17.981 -1.172 -8.654 1.00 79.81 87 ALA A C 1
ATOM 704 O O . ALA A 1 87 ? 17.260 -1.166 -7.661 1.00 79.81 87 ALA A O 1
ATOM 705 N N . GLU A 1 88 ? 19.311 -1.179 -8.538 1.00 84.88 88 GLU A N 1
ATOM 706 C CA . GLU A 1 88 ? 19.986 -1.213 -7.236 1.00 84.88 88 GLU A CA 1
ATOM 707 C C . GLU A 1 88 ? 19.800 0.069 -6.427 1.00 84.88 88 GLU A C 1
ATOM 709 O O . GLU A 1 88 ? 19.834 0.033 -5.200 1.00 84.88 88 GLU A O 1
ATOM 714 N N . ARG A 1 89 ? 19.576 1.209 -7.083 1.00 83.50 89 ARG A N 1
ATOM 715 C CA . ARG A 1 89 ? 19.293 2.479 -6.406 1.00 83.50 89 ARG A CA 1
ATOM 716 C C . ARG A 1 89 ? 17.851 2.669 -6.014 1.00 83.50 89 ARG A C 1
ATOM 718 O O . ARG A 1 89 ? 17.612 3.477 -5.118 1.00 83.50 89 ARG A O 1
ATOM 725 N N . GLN A 1 90 ? 16.932 1.956 -6.653 1.00 80.94 90 GLN A N 1
ATOM 726 C CA . GLN A 1 90 ? 15.502 2.116 -6.437 1.00 80.94 90 GLN A CA 1
ATOM 727 C C . GLN A 1 90 ? 15.124 2.127 -4.945 1.00 80.94 90 GLN A C 1
ATOM 729 O O . GLN A 1 90 ? 14.507 3.102 -4.525 1.00 80.94 90 GLN A O 1
ATOM 734 N N . PRO A 1 91 ? 15.642 1.220 -4.086 1.00 81.12 91 PRO A N 1
ATOM 735 C CA . PRO A 1 91 ? 15.335 1.258 -2.657 1.00 81.12 91 PRO A CA 1
ATOM 736 C C . PRO A 1 91 ? 15.705 2.588 -1.983 1.00 81.12 91 PRO A C 1
ATOM 738 O O . PRO A 1 91 ? 14.975 3.077 -1.124 1.00 81.12 91 PRO A O 1
ATOM 741 N N . LEU A 1 92 ? 16.839 3.199 -2.360 1.00 82.38 92 LEU A N 1
ATOM 742 C CA . LEU A 1 92 ? 17.281 4.488 -1.810 1.00 82.38 92 LEU A CA 1
ATOM 743 C C . LEU A 1 92 ? 16.359 5.633 -2.235 1.00 82.38 92 LEU A C 1
ATOM 745 O O . LEU A 1 92 ? 16.159 6.562 -1.452 1.00 82.38 92 LEU A O 1
ATOM 749 N N . VAL A 1 93 ? 15.825 5.578 -3.455 1.00 79.00 93 VAL A N 1
ATOM 750 C CA . VAL A 1 93 ? 14.861 6.558 -3.971 1.00 79.00 93 VAL A CA 1
ATOM 751 C C . VAL A 1 93 ? 13.526 6.387 -3.253 1.00 79.00 93 VAL A C 1
ATOM 753 O O . VAL A 1 93 ? 13.047 7.341 -2.645 1.00 79.00 93 VAL A O 1
ATOM 756 N N . ASP A 1 94 ? 13.006 5.163 -3.200 1.00 73.88 94 ASP A N 1
ATOM 757 C CA . ASP A 1 94 ? 11.736 4.826 -2.549 1.00 73.88 94 ASP A CA 1
ATOM 758 C C . ASP A 1 94 ? 11.725 5.249 -1.076 1.00 73.88 94 ASP A C 1
ATOM 760 O O . ASP A 1 94 ? 10.748 5.801 -0.584 1.00 73.88 94 ASP A O 1
ATOM 764 N N . SER A 1 95 ? 12.851 5.096 -0.376 1.00 74.50 95 SER A N 1
ATOM 765 C CA . SER A 1 95 ? 12.985 5.531 1.021 1.00 74.50 95 SER A CA 1
ATOM 766 C C . SER A 1 95 ? 12.788 7.028 1.248 1.00 74.50 95 SER A C 1
ATOM 768 O O . SER A 1 95 ? 12.373 7.445 2.328 1.00 74.50 95 SER A O 1
ATOM 770 N N . LYS A 1 96 ? 13.119 7.847 0.244 1.00 69.19 96 LYS A N 1
ATOM 771 C CA . LYS A 1 96 ? 12.970 9.303 0.306 1.00 69.19 96 LYS A CA 1
ATOM 772 C C . LYS A 1 96 ? 11.556 9.729 -0.067 1.00 69.19 96 LYS A C 1
ATOM 774 O O . LYS A 1 96 ? 11.066 10.698 0.496 1.00 69.19 96 LYS A O 1
ATOM 779 N N . THR A 1 97 ? 10.927 9.008 -0.991 1.00 60.91 97 THR A N 1
ATOM 780 C CA . THR A 1 97 ? 9.612 9.354 -1.543 1.00 60.91 97 THR A CA 1
ATOM 781 C C . THR A 1 97 ? 8.457 8.792 -0.709 1.00 60.91 97 THR A C 1
ATOM 783 O O . THR A 1 97 ? 7.455 9.468 -0.530 1.00 60.91 97 THR A O 1
ATOM 786 N N . ILE A 1 98 ? 8.603 7.581 -0.159 1.00 58.69 98 ILE A N 1
ATOM 787 C CA . ILE A 1 98 ? 7.535 6.820 0.525 1.00 58.69 98 ILE A CA 1
ATOM 788 C C . ILE A 1 98 ? 7.608 6.991 2.060 1.00 58.69 98 ILE A C 1
ATOM 790 O O . ILE A 1 98 ? 6.799 6.455 2.806 1.00 58.69 98 ILE A O 1
ATOM 794 N N . GLY A 1 99 ? 8.602 7.720 2.583 1.00 55.75 99 GLY A N 1
ATOM 795 C CA . GLY A 1 99 ? 8.772 7.928 4.032 1.00 55.75 99 GLY A CA 1
ATOM 796 C C . GLY A 1 99 ? 9.221 6.681 4.813 1.00 55.75 99 GLY A C 1
ATOM 797 O O . GLY A 1 99 ? 9.437 6.745 6.025 1.00 55.75 99 GLY A O 1
ATOM 798 N N . SER A 1 100 ? 9.431 5.551 4.130 1.00 61.75 100 SER A N 1
ATOM 799 C CA . SER A 1 100 ? 9.988 4.322 4.696 1.00 61.75 100 SER A CA 1
ATOM 800 C C . SER A 1 100 ? 11.460 4.525 5.059 1.00 61.75 100 SER A C 1
ATOM 802 O O . SER A 1 100 ? 12.336 4.691 4.202 1.00 61.75 100 SER A O 1
ATOM 804 N N . ARG A 1 101 ? 11.766 4.507 6.360 1.00 67.75 101 ARG A N 1
ATOM 805 C CA . ARG A 1 101 ? 13.148 4.576 6.843 1.00 67.75 101 ARG A CA 1
ATOM 806 C C . ARG A 1 101 ? 13.887 3.295 6.457 1.00 67.75 101 ARG A C 1
ATOM 808 O O . ARG A 1 101 ? 13.804 2.285 7.149 1.00 67.75 101 ARG A O 1
ATOM 815 N N . LEU A 1 102 ? 14.692 3.357 5.396 1.00 71.88 102 LEU A N 1
ATOM 816 C CA . LEU A 1 102 ? 15.681 2.315 5.117 1.00 71.88 102 LEU A CA 1
ATOM 817 C C . LEU A 1 102 ? 16.620 2.153 6.320 1.00 71.88 102 LEU A C 1
ATOM 819 O O . LEU A 1 102 ? 17.368 3.076 6.6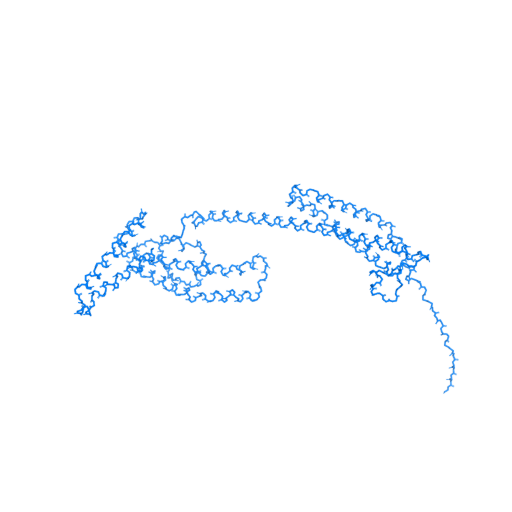64 1.00 71.88 102 LEU A O 1
ATOM 823 N N . GLY A 1 103 ? 16.612 0.964 6.922 1.00 77.00 103 GLY A N 1
ATOM 824 C CA . GLY A 1 103 ? 17.554 0.599 7.976 1.00 77.00 103 GLY A CA 1
ATOM 825 C C . GLY A 1 103 ? 19.013 0.672 7.506 1.00 77.00 103 GLY A C 1
ATOM 826 O O . GLY A 1 103 ? 19.313 0.526 6.317 1.00 77.00 103 GLY A O 1
ATOM 827 N N . THR A 1 104 ? 19.940 0.866 8.447 1.00 79.88 104 THR A N 1
ATOM 828 C CA . THR A 1 104 ? 21.387 1.013 8.184 1.00 79.88 104 THR A CA 1
ATOM 829 C C . THR A 1 104 ? 21.960 -0.160 7.388 1.00 79.88 104 THR A C 1
ATOM 831 O O . THR A 1 104 ? 22.605 0.051 6.364 1.00 79.88 104 THR A O 1
ATOM 834 N N . LYS A 1 105 ? 21.610 -1.396 7.766 1.00 82.69 105 LYS A N 1
ATOM 835 C CA . LYS A 1 105 ? 22.041 -2.624 7.074 1.00 82.69 105 LYS A CA 1
ATOM 836 C C . LYS A 1 105 ? 21.627 -2.670 5.601 1.00 82.69 105 LYS A C 1
ATOM 838 O O . LYS A 1 105 ? 22.400 -3.117 4.757 1.00 82.69 105 LYS A O 1
ATOM 843 N N . LEU A 1 106 ? 20.407 -2.228 5.281 1.00 81.56 106 LEU A N 1
ATOM 844 C CA . LEU A 1 106 ? 19.910 -2.256 3.906 1.00 81.56 106 LEU A CA 1
ATOM 845 C C . LEU A 1 106 ? 20.581 -1.162 3.068 1.00 81.56 106 LEU A C 1
ATOM 847 O O . LEU A 1 106 ? 21.015 -1.448 1.958 1.00 81.56 106 LEU A O 1
ATOM 851 N N . LYS A 1 107 ? 20.784 0.039 3.634 1.00 82.31 107 LYS A N 1
ATOM 852 C CA . LYS A 1 107 ? 21.581 1.099 2.990 1.00 82.31 107 LYS A CA 1
ATOM 853 C C . LYS A 1 107 ? 23.001 0.629 2.682 1.00 82.31 107 LYS A C 1
ATOM 855 O O . LYS A 1 107 ? 23.456 0.779 1.553 1.00 82.31 107 LYS A O 1
ATOM 860 N N . GLU A 1 108 ? 23.686 0.031 3.655 1.00 86.88 108 GLU A N 1
ATOM 861 C CA . GLU A 1 108 ? 25.042 -0.504 3.480 1.00 86.88 108 GLU A CA 1
ATOM 862 C C . GLU A 1 108 ? 25.099 -1.586 2.400 1.00 86.88 108 GLU A C 1
ATOM 864 O O . GLU A 1 108 ? 25.978 -1.549 1.537 1.00 86.88 108 GLU A O 1
ATOM 869 N N . LYS A 1 109 ? 24.137 -2.519 2.392 1.00 88.38 109 LYS A N 1
ATOM 870 C CA . LYS A 1 109 ? 24.034 -3.557 1.357 1.00 88.38 109 LYS A CA 1
ATOM 871 C C . LYS A 1 109 ? 23.849 -2.945 -0.033 1.00 88.38 109 LYS A C 1
ATOM 873 O O . LYS A 1 109 ? 24.522 -3.373 -0.970 1.00 88.38 109 LYS A O 1
ATOM 878 N N . THR A 1 110 ? 22.997 -1.929 -0.156 1.00 86.31 110 THR A N 1
ATOM 879 C CA . THR A 1 110 ? 22.770 -1.217 -1.417 1.00 86.31 110 THR A CA 1
ATOM 880 C C . THR A 1 110 ? 24.022 -0.482 -1.893 1.00 86.31 110 THR A C 1
ATOM 882 O O . THR A 1 110 ? 24.424 -0.637 -3.044 1.00 86.31 110 THR A O 1
ATOM 885 N N . PHE A 1 111 ? 24.701 0.262 -1.013 1.00 87.50 111 PHE A N 1
ATOM 886 C CA . PHE A 1 111 ? 25.958 0.929 -1.369 1.00 87.50 111 PHE A CA 1
ATOM 887 C C . PHE A 1 111 ? 27.053 -0.066 -1.755 1.00 87.50 111 PHE A C 1
ATOM 889 O O . PHE A 1 111 ? 27.785 0.172 -2.715 1.00 87.50 111 PHE A O 1
ATOM 896 N N . LYS A 1 112 ? 27.141 -1.206 -1.061 1.00 89.62 112 LYS A N 1
ATOM 897 C CA . LYS A 1 112 ? 28.078 -2.280 -1.402 1.00 89.62 112 LYS A CA 1
ATOM 898 C C . LYS A 1 112 ? 27.790 -2.863 -2.787 1.00 89.62 112 LYS A C 1
ATOM 900 O O . LYS A 1 112 ? 28.729 -3.049 -3.553 1.00 89.62 112 LYS A O 1
ATOM 905 N N . ALA A 1 113 ? 26.525 -3.109 -3.131 1.00 86.12 113 ALA A N 1
ATOM 906 C CA . ALA A 1 113 ? 26.138 -3.598 -4.457 1.00 86.12 113 ALA A CA 1
ATOM 907 C C . ALA A 1 113 ? 26.540 -2.611 -5.569 1.00 86.12 113 ALA A C 1
ATOM 909 O O . ALA A 1 113 ? 27.252 -2.995 -6.498 1.00 86.12 113 ALA A O 1
ATOM 910 N N . ILE A 1 114 ? 26.219 -1.323 -5.391 1.00 88.06 114 ILE A N 1
ATOM 911 C CA . ILE A 1 114 ? 26.598 -0.251 -6.327 1.00 88.06 114 ILE A CA 1
ATOM 912 C C . ILE A 1 114 ? 28.124 -0.189 -6.499 1.00 88.06 114 ILE A C 1
ATOM 914 O O . ILE A 1 114 ? 28.628 -0.125 -7.622 1.00 88.06 114 ILE A O 1
ATOM 918 N N . ASN A 1 115 ? 28.876 -0.238 -5.395 1.00 88.75 115 ASN A N 1
ATOM 919 C CA . ASN A 1 115 ? 30.338 -0.189 -5.432 1.00 88.75 115 ASN A CA 1
ATOM 920 C C . ASN A 1 115 ? 30.948 -1.430 -6.098 1.00 88.75 115 ASN A C 1
ATOM 922 O O . ASN A 1 115 ? 31.919 -1.297 -6.838 1.00 88.75 115 ASN A O 1
ATOM 926 N N . ASN A 1 116 ? 30.368 -2.616 -5.900 1.00 90.44 116 ASN A N 1
ATOM 927 C CA . ASN A 1 116 ? 30.836 -3.851 -6.532 1.00 90.44 116 ASN A CA 1
ATOM 928 C C . ASN A 1 116 ? 30.673 -3.835 -8.060 1.00 90.44 116 ASN A C 1
ATOM 930 O O . ASN A 1 116 ? 31.453 -4.481 -8.758 1.00 90.44 116 ASN A O 1
ATOM 934 N N . ARG A 1 117 ? 29.684 -3.106 -8.597 1.00 86.94 117 ARG A N 1
ATOM 935 C CA . ARG A 1 117 ? 29.477 -2.985 -10.052 1.00 86.94 117 ARG A CA 1
ATOM 936 C C . ARG A 1 117 ? 30.398 -1.985 -10.728 1.00 86.94 117 ARG A C 1
ATOM 938 O O . ARG A 1 117 ? 30.689 -2.143 -11.915 1.00 86.94 117 ARG A O 1
ATOM 945 N N . ARG A 1 118 ? 30.865 -0.975 -9.992 1.00 92.19 118 ARG A N 1
ATOM 946 C CA . ARG A 1 118 ? 31.676 0.123 -10.531 1.00 92.19 118 ARG A CA 1
ATOM 947 C C . ARG A 1 118 ? 32.871 -0.349 -11.381 1.00 92.19 118 ARG A C 1
ATOM 949 O O . ARG A 1 118 ? 32.974 0.132 -12.504 1.00 92.19 118 ARG A O 1
ATOM 956 N N . PRO A 1 119 ? 33.697 -1.335 -10.970 1.00 93.00 119 PRO A N 1
ATOM 957 C CA . PRO A 1 119 ? 34.838 -1.778 -11.778 1.00 93.00 119 PRO A CA 1
ATOM 958 C C . PRO A 1 119 ? 34.440 -2.365 -13.138 1.00 93.00 119 PRO A C 1
ATOM 960 O O . PRO A 1 119 ? 35.143 -2.183 -14.129 1.00 93.00 119 PRO A O 1
ATOM 963 N N . THR A 1 120 ? 33.317 -3.084 -13.197 1.00 91.38 120 THR A N 1
ATOM 964 C CA . THR A 1 120 ? 32.790 -3.639 -14.452 1.00 91.38 120 THR A CA 1
ATOM 965 C C . THR A 1 120 ? 32.288 -2.523 -15.360 1.00 91.38 120 THR A C 1
ATOM 967 O O . THR A 1 120 ? 32.578 -2.528 -16.554 1.00 91.38 120 THR A O 1
ATOM 970 N N . ILE A 1 121 ? 31.590 -1.540 -14.791 1.00 91.56 121 ILE A N 1
ATOM 971 C CA . ILE A 1 121 ? 31.094 -0.376 -15.529 1.00 91.56 121 ILE A CA 1
ATOM 972 C C . ILE A 1 121 ? 32.261 0.449 -16.083 1.00 91.56 121 ILE A C 1
ATOM 974 O O . ILE A 1 121 ? 32.258 0.764 -17.267 1.00 91.56 121 ILE A O 1
ATOM 978 N N . ASP A 1 122 ? 33.292 0.723 -15.282 1.00 93.81 122 ASP A N 1
ATOM 979 C CA . ASP A 1 122 ? 34.473 1.483 -15.715 1.00 93.81 122 ASP A CA 1
ATOM 980 C C . ASP A 1 122 ? 35.192 0.802 -16.897 1.00 93.81 122 ASP A C 1
ATOM 982 O O . ASP A 1 122 ? 35.610 1.466 -17.853 1.00 93.81 122 ASP A O 1
ATOM 986 N N . LYS A 1 123 ? 35.273 -0.537 -16.897 1.00 93.31 123 LYS A N 1
ATOM 987 C CA . LYS A 1 123 ? 35.806 -1.311 -18.034 1.00 93.31 123 LYS A CA 1
ATOM 988 C C . LYS A 1 123 ? 34.964 -1.135 -19.299 1.00 93.31 123 LYS A C 1
ATOM 990 O O . LYS A 1 123 ? 35.523 -0.929 -20.376 1.00 93.31 123 LYS A O 1
ATOM 995 N N . LEU A 1 124 ? 33.638 -1.207 -19.181 1.00 89.69 124 LEU A N 1
ATOM 996 C CA . LEU A 1 124 ? 32.724 -1.038 -20.314 1.00 89.69 124 LEU A CA 1
ATOM 997 C C . LEU A 1 124 ? 32.732 0.395 -20.851 1.00 89.69 124 LEU A C 1
ATOM 999 O O . LEU A 1 124 ? 32.732 0.589 -22.063 1.00 89.69 124 LEU A O 1
ATOM 1003 N N . ILE A 1 125 ? 32.824 1.391 -19.968 1.00 92.62 125 ILE A N 1
ATOM 1004 C CA . ILE A 1 125 ? 32.962 2.802 -20.341 1.00 92.62 125 ILE A CA 1
ATOM 1005 C C . ILE A 1 125 ? 34.258 3.007 -21.126 1.00 92.62 125 ILE A C 1
ATOM 1007 O O . ILE A 1 125 ? 34.246 3.619 -22.192 1.00 92.62 125 ILE A O 1
ATOM 1011 N N . THR A 1 126 ? 35.367 2.439 -20.648 1.00 92.62 126 THR A N 1
ATOM 1012 C CA . THR A 1 126 ? 36.660 2.509 -21.343 1.00 92.62 126 THR A CA 1
ATOM 1013 C C . THR A 1 126 ? 36.578 1.862 -22.729 1.00 92.62 126 THR A C 1
ATOM 1015 O O . THR A 1 126 ? 37.043 2.440 -23.712 1.00 92.62 126 THR A O 1
ATOM 1018 N N . LYS A 1 127 ? 35.938 0.688 -22.829 1.00 90.00 127 LYS A N 1
ATOM 1019 C CA . LYS A 1 127 ? 35.697 -0.013 -24.101 1.00 90.00 127 LYS A CA 1
ATOM 1020 C C . LYS A 1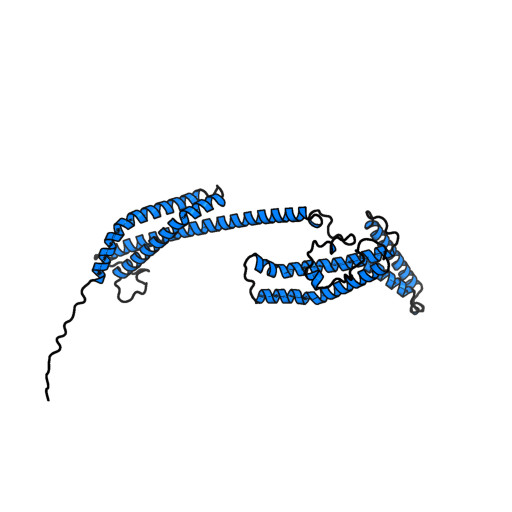 127 ? 34.864 0.842 -25.060 1.00 90.00 127 LYS A C 1
ATOM 1022 O O . LYS A 1 127 ? 35.240 0.970 -26.222 1.00 90.00 127 LYS A O 1
ATOM 1027 N N . TYR A 1 128 ? 33.772 1.439 -24.586 1.00 89.62 128 TYR A N 1
ATOM 1028 C CA . TYR A 1 128 ? 32.920 2.319 -25.384 1.00 89.62 128 TYR A CA 1
ATOM 1029 C C . TYR A 1 128 ? 33.674 3.557 -25.870 1.00 89.62 128 TYR A C 1
ATOM 1031 O O . TYR A 1 128 ? 33.724 3.793 -27.073 1.00 89.62 128 TYR A O 1
ATOM 1039 N N . ASN A 1 129 ? 34.329 4.295 -24.968 1.00 90.25 129 ASN A N 1
ATOM 1040 C CA . ASN A 1 129 ? 35.073 5.506 -25.315 1.00 90.25 129 ASN A CA 1
ATOM 1041 C C . ASN A 1 129 ? 36.167 5.213 -26.349 1.00 90.25 129 ASN A C 1
ATOM 1043 O O . ASN A 1 129 ? 36.325 5.967 -27.305 1.00 90.25 129 ASN A O 1
ATOM 1047 N N . LEU A 1 130 ? 36.879 4.087 -26.215 1.00 89.25 130 LEU A N 1
ATOM 1048 C CA . LEU A 1 130 ? 37.876 3.665 -27.200 1.00 89.25 130 LEU A CA 1
ATOM 1049 C C . LEU A 1 130 ? 37.252 3.429 -28.584 1.00 89.25 130 LEU A C 1
ATOM 1051 O O . LEU A 1 130 ? 37.781 3.911 -29.584 1.00 89.25 130 LEU A O 1
ATOM 1055 N N . ARG A 1 131 ? 36.131 2.698 -28.654 1.00 85.00 131 ARG A N 1
ATOM 1056 C CA . ARG A 1 131 ? 35.424 2.425 -29.918 1.00 85.00 131 ARG A CA 1
ATOM 1057 C C . ARG A 1 131 ? 34.865 3.698 -30.542 1.00 85.00 131 ARG A C 1
ATOM 1059 O O . ARG A 1 131 ? 34.996 3.891 -31.747 1.00 85.00 131 ARG A O 1
ATOM 1066 N N . TYR A 1 132 ? 34.311 4.577 -29.717 1.00 84.94 132 TYR A N 1
ATOM 1067 C CA . TYR A 1 132 ? 33.784 5.868 -30.131 1.00 84.94 132 TYR A CA 1
ATOM 1068 C C . TYR A 1 132 ? 34.881 6.763 -30.725 1.00 84.94 132 TYR A C 1
ATOM 1070 O O . TYR A 1 132 ? 34.717 7.311 -31.813 1.00 84.94 132 TYR A O 1
ATOM 1078 N N . LEU A 1 133 ? 36.046 6.840 -30.072 1.00 84.88 133 LEU A N 1
ATOM 1079 C CA . LEU A 1 133 ? 37.203 7.576 -30.587 1.00 84.88 133 LEU A CA 1
ATOM 1080 C C . LEU A 1 133 ? 37.717 6.995 -31.911 1.00 84.88 133 LEU A C 1
ATOM 1082 O O . LEU A 1 133 ? 37.981 7.755 -32.841 1.00 84.88 133 LEU A O 1
ATOM 1086 N N . GLN A 1 134 ? 37.830 5.666 -32.019 1.00 85.00 134 GLN A N 1
ATOM 1087 C CA . GLN A 1 134 ? 38.245 4.990 -33.258 1.00 85.00 134 GLN A CA 1
ATOM 1088 C C . GLN A 1 134 ? 37.304 5.301 -34.426 1.00 85.00 134 GLN A C 1
ATOM 1090 O O . GLN A 1 134 ? 37.773 5.582 -35.528 1.00 85.00 134 GLN A O 1
ATOM 1095 N N . TYR A 1 135 ? 35.994 5.281 -34.174 1.00 82.62 135 TYR A N 1
ATOM 1096 C CA . TYR A 1 135 ? 34.979 5.609 -35.168 1.00 82.62 135 TYR A CA 1
ATOM 1097 C C . TYR A 1 135 ? 35.075 7.076 -35.607 1.00 82.62 135 TYR A C 1
ATOM 1099 O O . TYR A 1 135 ? 35.208 7.357 -36.797 1.00 82.62 135 TYR A O 1
ATOM 1107 N N . ARG A 1 136 ? 35.114 8.008 -34.645 1.00 81.31 136 ARG A N 1
ATOM 1108 C CA . ARG A 1 136 ? 35.183 9.454 -34.908 1.00 81.31 136 ARG A CA 1
ATOM 1109 C C . ARG A 1 136 ? 36.425 9.857 -35.706 1.00 81.31 136 ARG A C 1
ATOM 1111 O O . ARG A 1 136 ? 36.346 10.744 -36.548 1.00 81.31 136 ARG A O 1
ATOM 1118 N N . LEU A 1 137 ? 37.565 9.209 -35.457 1.00 83.62 137 LEU A N 1
ATOM 1119 C CA . LEU A 1 137 ? 38.805 9.459 -36.201 1.00 83.62 137 LEU A CA 1
ATOM 1120 C C . LEU A 1 137 ? 38.723 9.009 -37.665 1.00 83.62 137 LEU A C 1
ATOM 1122 O O . LEU A 1 137 ? 39.330 9.644 -38.522 1.00 83.62 137 LEU A O 1
ATOM 1126 N N . LYS A 1 138 ? 38.001 7.919 -37.955 1.00 83.00 138 LYS A N 1
ATOM 1127 C CA . LYS A 1 138 ? 37.869 7.385 -39.318 1.00 83.00 138 LYS A CA 1
ATOM 1128 C C . LYS A 1 138 ? 36.744 8.034 -40.122 1.00 83.00 138 LYS A C 1
ATOM 1130 O O . LYS A 1 138 ? 36.875 8.145 -41.337 1.00 83.00 138 LYS A O 1
ATOM 1135 N N . PHE A 1 139 ? 35.679 8.486 -39.462 1.00 79.25 139 PHE A N 1
ATOM 1136 C CA . PHE A 1 139 ? 34.487 9.046 -40.107 1.00 79.25 139 PHE A CA 1
ATOM 1137 C C . PHE A 1 139 ? 34.127 10.434 -39.536 1.00 79.25 139 PHE A C 1
ATOM 1139 O O . PHE A 1 139 ? 33.079 10.594 -38.912 1.00 79.25 139 PHE A O 1
ATOM 1146 N N . PRO A 1 140 ? 34.975 11.464 -39.736 1.00 69.94 140 PRO A N 1
ATOM 1147 C CA . PRO A 1 140 ? 34.792 12.784 -39.120 1.00 69.94 140 PRO A CA 1
ATOM 1148 C C . PRO A 1 140 ? 33.621 13.598 -39.699 1.00 69.94 140 PRO A C 1
ATOM 1150 O O . PRO A 1 140 ? 33.131 14.505 -39.035 1.00 69.94 140 PRO A O 1
ATOM 1153 N N . ASN A 1 141 ? 33.167 13.280 -40.918 1.00 62.88 141 ASN A N 1
ATOM 1154 C CA . ASN A 1 141 ? 32.151 14.052 -41.650 1.00 62.88 141 ASN A CA 1
ATOM 1155 C C . ASN A 1 141 ? 30.719 13.504 -41.501 1.00 62.88 141 ASN A C 1
ATOM 1157 O O . ASN A 1 141 ? 29.799 14.041 -42.118 1.00 62.88 141 ASN A O 1
ATOM 1161 N N . ARG A 1 142 ? 30.504 12.425 -40.733 1.00 61.72 142 ARG A N 1
ATOM 1162 C CA . ARG A 1 142 ? 29.151 11.916 -40.477 1.00 61.72 142 ARG A CA 1
ATOM 1163 C C . ARG A 1 142 ? 28.510 12.685 -39.323 1.00 61.72 142 ARG A C 1
ATOM 1165 O O . ARG A 1 142 ? 28.927 12.566 -38.173 1.00 61.72 142 ARG A O 1
ATOM 1172 N N . ASN A 1 143 ? 27.487 13.466 -39.663 1.00 49.69 143 ASN A N 1
ATOM 1173 C CA . ASN A 1 143 ? 26.674 14.229 -38.722 1.00 49.69 143 ASN A CA 1
ATOM 1174 C C . ASN A 1 143 ? 25.864 13.293 -37.813 1.00 49.69 143 ASN A C 1
ATOM 1176 O O . ASN A 1 143 ? 25.241 12.344 -38.281 1.00 49.69 143 ASN A O 1
ATOM 1180 N N . GLY A 1 144 ? 25.877 13.590 -36.515 1.00 52.06 144 GLY A N 1
ATOM 1181 C CA . GLY A 1 144 ? 25.160 12.856 -35.465 1.00 52.06 144 GLY A CA 1
ATOM 1182 C C . GLY A 1 144 ? 25.701 13.164 -34.067 1.00 52.06 144 GLY A C 1
ATOM 1183 O O . GLY A 1 144 ? 24.972 13.107 -33.086 1.00 52.06 144 GLY A O 1
ATOM 1184 N N . PHE A 1 145 ? 26.962 13.592 -33.985 1.00 52.09 145 PHE A N 1
ATOM 1185 C CA . PHE A 1 145 ? 27.584 14.077 -32.759 1.00 52.09 145 PHE A CA 1
ATOM 1186 C C . PHE A 1 145 ? 27.970 15.537 -32.968 1.00 52.09 145 PHE A C 1
ATOM 1188 O O . PHE A 1 145 ? 28.779 15.826 -33.849 1.00 52.09 145 PHE A O 1
ATOM 1195 N N . GLU A 1 146 ? 27.384 16.466 -32.206 1.00 44.66 146 GLU A N 1
ATOM 1196 C CA . GLU A 1 146 ? 27.801 17.869 -32.252 1.00 44.66 146 GLU A CA 1
ATOM 1197 C C . GLU A 1 146 ? 29.311 17.955 -31.991 1.00 44.66 146 GLU A C 1
ATOM 1199 O O . GLU A 1 146 ? 29.814 17.640 -30.907 1.00 44.66 146 GLU A O 1
ATOM 1204 N N . ALA A 1 147 ? 30.056 18.339 -33.026 1.00 40.69 147 ALA A N 1
ATOM 1205 C CA . ALA A 1 147 ? 31.489 18.545 -32.959 1.00 40.69 147 ALA A CA 1
ATOM 1206 C C . ALA A 1 147 ? 31.768 19.729 -32.024 1.00 40.69 147 ALA A C 1
ATOM 1208 O O . ALA A 1 147 ? 31.642 20.884 -32.422 1.00 40.69 147 ALA A O 1
ATOM 1209 N N . GLY A 1 148 ? 32.127 19.459 -30.766 1.00 42.50 148 GLY A N 1
ATOM 1210 C CA . GLY A 1 148 ? 32.503 20.550 -29.865 1.00 42.50 148 GLY A CA 1
ATOM 1211 C C . GLY A 1 148 ? 32.787 20.222 -28.405 1.00 42.50 148 GLY A C 1
ATOM 1212 O O . GLY A 1 148 ? 33.465 21.015 -27.758 1.00 42.50 148 GLY A O 1
ATOM 1213 N N . LYS A 1 149 ? 32.340 19.087 -27.856 1.00 48.34 149 LYS A N 1
ATOM 1214 C CA . LYS A 1 149 ? 32.656 18.735 -26.462 1.00 48.34 149 LYS A CA 1
ATOM 1215 C C . LYS A 1 149 ? 33.468 17.454 -26.378 1.00 48.34 149 LYS A C 1
ATOM 1217 O O . LYS A 1 149 ? 33.195 16.464 -27.054 1.00 48.34 149 LYS A O 1
A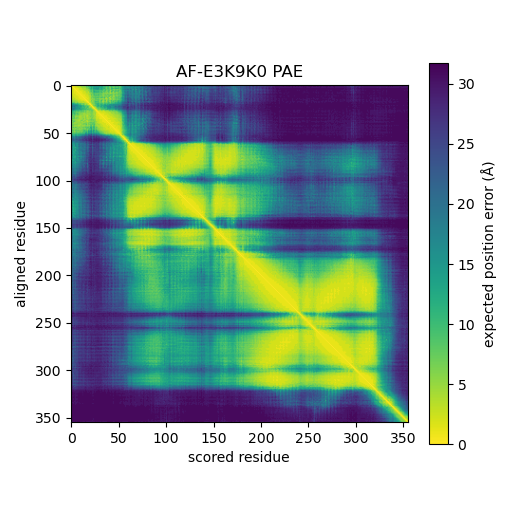TOM 1222 N N . ASP A 1 150 ? 34.508 17.504 -25.557 1.00 54.31 150 ASP A N 1
ATOM 1223 C CA . ASP A 1 150 ? 35.297 16.356 -25.126 1.00 54.31 150 ASP A CA 1
ATOM 1224 C C . ASP A 1 150 ? 34.405 15.430 -24.275 1.00 54.31 150 ASP A C 1
ATOM 1226 O O . ASP A 1 150 ? 34.416 15.452 -23.049 1.00 54.31 150 ASP A O 1
ATOM 1230 N N . ASP A 1 151 ? 33.514 14.695 -24.942 1.00 61.16 151 ASP A N 1
ATOM 1231 C CA . ASP A 1 151 ? 32.395 13.962 -24.341 1.00 61.16 151 ASP A CA 1
ATOM 1232 C C . ASP A 1 151 ? 32.760 12.497 -24.061 1.00 61.16 151 ASP A C 1
ATOM 1234 O O . ASP A 1 151 ? 32.025 11.561 -24.383 1.00 61.16 151 ASP A O 1
ATOM 1238 N N . SER A 1 152 ? 33.926 12.271 -23.453 1.00 75.00 152 SER A N 1
ATOM 1239 C CA . SER A 1 152 ? 34.252 10.942 -22.933 1.00 75.00 152 SER A CA 1
ATOM 1240 C C . SER A 1 152 ? 33.225 10.559 -21.862 1.00 75.00 152 SER A C 1
ATOM 1242 O O . SER A 1 152 ? 33.086 11.232 -20.834 1.00 75.00 152 SER A O 1
ATOM 1244 N N . LEU A 1 153 ? 32.484 9.470 -22.090 1.00 85.06 153 LEU A N 1
ATOM 1245 C CA . LEU A 1 153 ? 31.527 8.957 -21.117 1.00 85.06 153 LEU A CA 1
ATOM 1246 C C . LEU A 1 153 ? 32.287 8.641 -19.826 1.00 85.06 153 LEU A C 1
ATOM 1248 O O . LEU A 1 153 ? 33.329 7.993 -19.853 1.00 85.06 153 LEU A O 1
ATOM 1252 N N . THR A 1 154 ? 31.783 9.117 -18.694 1.00 90.25 154 THR A N 1
ATOM 1253 C CA . THR A 1 154 ? 32.387 8.897 -17.374 1.00 90.25 154 THR A CA 1
ATOM 1254 C C . THR A 1 154 ? 31.374 8.200 -16.481 1.00 90.25 154 THR A C 1
ATOM 1256 O O . THR A 1 154 ? 30.169 8.388 -16.662 1.00 90.25 154 THR A O 1
ATOM 1259 N N . TYR A 1 155 ? 31.838 7.433 -15.489 1.00 89.69 155 TYR A N 1
ATOM 1260 C CA . TYR A 1 155 ? 30.957 6.763 -14.532 1.00 89.69 155 TYR A CA 1
ATOM 1261 C C . TYR A 1 155 ? 29.953 7.725 -13.896 1.00 89.69 155 TYR A C 1
ATOM 1263 O O . TYR A 1 155 ? 28.768 7.427 -13.895 1.00 89.69 155 TYR A O 1
ATOM 1271 N N . GLU A 1 156 ? 30.381 8.903 -13.428 1.00 88.94 156 GLU A N 1
ATOM 1272 C CA . GLU A 1 156 ? 29.466 9.881 -12.820 1.00 88.94 156 GLU A CA 1
ATOM 1273 C C . GLU A 1 156 ? 28.424 10.433 -13.812 1.00 88.94 156 GLU A C 1
ATOM 1275 O O . GLU A 1 156 ? 27.309 10.723 -13.391 1.00 88.94 156 GLU A O 1
ATOM 1280 N N . LYS A 1 157 ? 28.733 10.502 -15.119 1.00 88.12 157 LYS A N 1
ATOM 1281 C CA . LYS A 1 157 ? 27.765 10.886 -16.165 1.00 88.12 157 LYS A CA 1
ATOM 1282 C C . LYS A 1 157 ? 26.755 9.760 -16.391 1.00 88.12 157 LYS A C 1
ATOM 1284 O O . LYS A 1 157 ? 25.560 9.989 -16.281 1.00 88.12 157 LYS A O 1
ATOM 1289 N N . LEU A 1 158 ? 27.225 8.527 -16.606 1.00 87.62 158 LEU A N 1
ATOM 1290 C CA . LEU A 1 158 ? 26.360 7.344 -16.761 1.00 87.62 158 LEU A CA 1
ATOM 1291 C C . LEU A 1 158 ? 25.464 7.128 -15.532 1.00 87.62 158 LEU A C 1
ATOM 1293 O O . LEU A 1 158 ? 24.326 6.686 -15.623 1.00 87.62 158 LEU A O 1
ATOM 1297 N N . LYS A 1 159 ? 26.002 7.448 -14.361 1.00 86.50 159 LYS A N 1
ATOM 1298 C CA . LYS A 1 159 ? 25.360 7.294 -13.071 1.00 86.50 159 LYS A CA 1
ATOM 1299 C C . LYS A 1 159 ? 24.116 8.158 -12.894 1.00 86.50 159 LYS A C 1
ATOM 1301 O O . LYS A 1 159 ? 23.210 7.730 -12.177 1.00 86.50 159 LYS A O 1
ATOM 1306 N N . THR A 1 160 ? 24.133 9.378 -13.412 1.00 85.25 160 THR A N 1
ATOM 1307 C CA . THR A 1 160 ? 23.035 10.348 -13.302 1.00 85.25 160 THR A CA 1
ATOM 1308 C C . THR A 1 160 ? 22.187 10.403 -14.566 1.00 85.25 160 THR A C 1
ATOM 1310 O O . THR A 1 160 ? 21.078 10.926 -14.516 1.00 85.25 160 THR A O 1
ATOM 1313 N N . MET A 1 161 ? 22.691 9.842 -15.667 1.00 83.50 161 MET A N 1
ATOM 1314 C CA . MET A 1 161 ? 22.000 9.747 -16.943 1.00 83.50 161 MET A CA 1
ATOM 1315 C C . MET A 1 161 ? 20.713 8.925 -16.802 1.00 83.50 161 MET A C 1
ATOM 1317 O O . MET A 1 161 ? 20.752 7.782 -16.329 1.00 83.50 161 MET A O 1
ATOM 1321 N N . PRO A 1 162 ? 19.563 9.484 -17.192 1.00 80.56 162 PRO A N 1
ATOM 1322 C CA . PRO A 1 162 ? 18.312 8.755 -17.152 1.00 80.56 162 PRO A CA 1
ATOM 1323 C C . PRO A 1 162 ? 18.262 7.733 -18.313 1.00 80.56 162 PRO A C 1
ATOM 1325 O O . PRO A 1 162 ? 19.045 7.801 -19.261 1.00 80.56 162 PRO A O 1
ATOM 1328 N N . LEU A 1 163 ? 17.405 6.708 -18.216 1.00 77.56 163 LEU A N 1
ATOM 1329 C CA . LEU A 1 163 ? 17.369 5.617 -19.216 1.00 77.56 163 LEU A CA 1
ATOM 1330 C C . LEU A 1 163 ? 16.782 6.063 -20.563 1.00 77.56 163 LEU A C 1
ATOM 1332 O O . LEU A 1 163 ? 16.920 5.370 -21.560 1.00 77.56 163 LEU A O 1
ATOM 1336 N N . ASP A 1 164 ? 16.137 7.218 -20.564 1.00 70.31 164 ASP A N 1
ATOM 1337 C CA . ASP A 1 164 ? 15.507 7.898 -21.685 1.00 70.31 164 ASP A CA 1
ATOM 1338 C C . ASP A 1 164 ? 16.330 9.073 -22.224 1.00 70.31 164 ASP A C 1
ATOM 1340 O O . ASP A 1 164 ? 15.837 9.850 -23.039 1.00 70.31 164 ASP A O 1
ATOM 1344 N N . ASP A 1 165 ? 17.573 9.221 -21.760 1.00 78.50 165 ASP A N 1
ATOM 1345 C CA . ASP A 1 165 ? 18.510 10.195 -22.311 1.00 78.50 165 ASP A CA 1
ATOM 1346 C C . ASP A 1 165 ? 18.684 9.978 -23.821 1.00 78.50 165 ASP A C 1
ATOM 1348 O O . ASP A 1 165 ? 18.742 8.836 -24.288 1.00 78.50 165 ASP A O 1
ATOM 1352 N N . ALA A 1 166 ? 18.820 11.068 -24.579 1.00 74.69 166 ALA A N 1
ATOM 1353 C CA . ALA A 1 166 ? 19.066 11.016 -26.020 1.00 74.69 166 ALA A CA 1
ATOM 1354 C C . ALA A 1 166 ? 20.322 10.199 -26.364 1.00 74.69 166 ALA A C 1
ATOM 1356 O O . ALA A 1 166 ? 20.385 9.598 -27.433 1.00 74.69 166 ALA A O 1
ATOM 1357 N N . PHE A 1 167 ? 21.281 10.094 -25.434 1.00 79.88 167 PHE A N 1
ATOM 1358 C CA . PHE A 1 167 ? 22.399 9.169 -25.533 1.00 79.88 167 PHE A CA 1
ATOM 1359 C C . PHE A 1 167 ? 21.940 7.750 -25.857 1.00 79.88 167 PHE A C 1
ATOM 1361 O O . PHE A 1 167 ? 22.607 7.100 -26.637 1.00 79.88 167 PHE A O 1
ATOM 1368 N N . TRP A 1 168 ? 20.825 7.241 -25.334 1.00 74.44 168 TRP A N 1
ATOM 1369 C CA . TRP A 1 168 ? 20.358 5.879 -25.620 1.00 74.44 168 TRP A CA 1
ATOM 1370 C C . TRP A 1 168 ? 19.530 5.750 -26.908 1.00 74.44 168 TRP A C 1
ATOM 1372 O O . TRP A 1 168 ? 19.150 4.637 -27.245 1.00 74.44 168 TRP A O 1
ATOM 1382 N N . ASN A 1 169 ? 19.268 6.842 -27.632 1.00 66.25 169 ASN A N 1
ATOM 1383 C CA . ASN A 1 169 ? 18.494 6.851 -28.880 1.00 66.25 169 ASN A CA 1
ATOM 1384 C C . ASN A 1 169 ? 19.086 7.867 -29.886 1.00 66.25 169 ASN A C 1
ATOM 1386 O O . ASN A 1 169 ? 18.383 8.729 -30.406 1.00 66.25 169 ASN A O 1
ATOM 1390 N N . ASP A 1 170 ? 20.398 7.799 -30.138 1.00 66.44 170 ASP A N 1
ATOM 1391 C CA . ASP A 1 170 ? 21.175 8.771 -30.937 1.00 66.44 170 ASP A CA 1
ATOM 1392 C C . ASP A 1 170 ? 21.366 8.364 -32.410 1.00 66.44 170 ASP A C 1
ATOM 1394 O O . ASP A 1 170 ? 22.323 8.769 -33.072 1.00 66.44 170 ASP A O 1
ATOM 1398 N N . GLY A 1 171 ? 20.498 7.498 -32.925 1.00 58.56 171 GLY A N 1
ATOM 1399 C CA . GLY A 1 171 ? 20.568 7.009 -34.299 1.00 58.56 171 GLY A CA 1
ATOM 1400 C C . GLY A 1 171 ? 21.540 5.846 -34.532 1.00 58.56 171 GLY A C 1
ATOM 1401 O O . GLY A 1 171 ? 21.324 5.037 -35.431 1.00 58.56 171 GLY A O 1
ATOM 1402 N N . PHE A 1 172 ? 22.577 5.704 -33.699 1.00 60.81 172 PHE A N 1
ATOM 1403 C CA . PHE A 1 172 ? 23.481 4.544 -33.711 1.00 60.81 172 PHE A CA 1
ATOM 1404 C C . PHE A 1 172 ? 22.995 3.409 -32.819 1.00 60.81 172 PHE A C 1
ATOM 1406 O O . PHE A 1 172 ? 23.538 2.307 -32.872 1.00 60.81 172 PHE A O 1
ATOM 1413 N N . PHE A 1 173 ? 22.017 3.687 -31.963 1.00 59.91 173 PHE A N 1
ATOM 1414 C CA . PHE A 1 173 ? 21.537 2.781 -30.943 1.00 59.91 173 PHE A CA 1
ATOM 1415 C C . PHE A 1 173 ? 20.039 2.958 -30.756 1.00 59.91 173 PHE A C 1
ATOM 1417 O O . PHE A 1 173 ? 19.601 4.017 -30.328 1.00 59.91 173 PHE A O 1
ATOM 1424 N N . TYR A 1 174 ? 19.284 1.913 -31.086 1.00 56.69 174 TYR A N 1
ATOM 1425 C CA . TYR A 1 174 ? 17.849 1.817 -30.850 1.00 56.69 174 TYR A CA 1
ATOM 1426 C C . TYR A 1 174 ? 17.616 0.577 -29.997 1.00 56.69 174 TYR A C 1
ATOM 1428 O O . TYR A 1 174 ? 17.971 -0.537 -30.394 1.00 56.69 174 TYR A O 1
ATOM 1436 N N . HIS A 1 175 ? 17.085 0.764 -28.794 1.00 53.69 175 HIS A N 1
ATOM 1437 C CA . HIS A 1 175 ? 16.700 -0.364 -27.947 1.00 53.69 175 HIS A CA 1
ATOM 1438 C C . HIS A 1 175 ? 15.278 -0.831 -28.192 1.00 53.69 175 HIS A C 1
ATOM 1440 O O . HIS A 1 175 ? 14.973 -2.005 -27.984 1.00 53.69 175 HIS A O 1
ATOM 1446 N N . CYS A 1 176 ? 14.411 0.091 -28.591 1.00 57.47 176 CYS A N 1
ATOM 1447 C CA . CYS A 1 176 ? 13.020 -0.185 -28.857 1.00 57.47 176 CYS A CA 1
ATOM 1448 C C . CYS A 1 176 ? 12.426 0.986 -29.642 1.00 57.47 176 CYS A C 1
ATOM 1450 O O . CYS A 1 176 ? 12.485 2.118 -29.171 1.00 57.47 176 CYS A O 1
ATOM 1452 N N . ASP A 1 177 ? 11.802 0.698 -30.781 1.00 61.97 177 ASP A N 1
ATOM 1453 C CA . ASP A 1 177 ? 11.055 1.693 -31.566 1.00 61.97 177 ASP A CA 1
ATOM 1454 C C . ASP A 1 177 ? 9.612 1.852 -31.066 1.00 61.97 177 ASP A C 1
ATOM 1456 O O . ASP A 1 177 ? 8.793 2.554 -31.662 1.00 61.97 177 ASP A O 1
ATOM 1460 N N . ALA A 1 178 ? 9.263 1.175 -29.967 1.00 61.47 178 ALA A N 1
ATOM 1461 C CA . ALA A 1 178 ? 7.929 1.271 -29.412 1.00 61.47 178 ALA A CA 1
ATOM 1462 C C . ALA A 1 178 ? 7.653 2.704 -28.919 1.00 61.47 178 ALA A C 1
ATOM 1464 O O . ALA A 1 178 ? 8.534 3.341 -28.331 1.00 61.47 178 ALA A O 1
ATOM 1465 N N . PRO A 1 179 ? 6.409 3.201 -29.058 1.00 68.88 179 PRO A N 1
ATOM 1466 C CA . PRO A 1 179 ? 6.065 4.570 -28.680 1.00 68.88 179 PRO A CA 1
ATOM 1467 C C . PRO A 1 179 ? 6.414 4.925 -27.228 1.00 68.88 179 PRO A C 1
ATOM 1469 O O . PRO A 1 179 ? 6.824 6.047 -26.961 1.00 68.88 179 PRO A O 1
ATOM 1472 N N . TRP A 1 180 ? 6.324 3.969 -26.297 1.00 68.75 180 TRP A N 1
ATOM 1473 C CA . TRP A 1 180 ? 6.677 4.172 -24.888 1.00 68.75 180 TRP A CA 1
ATOM 1474 C C . TRP A 1 180 ? 8.185 4.320 -24.637 1.00 68.75 180 TRP A C 1
ATOM 1476 O O . TRP A 1 180 ? 8.560 4.739 -23.554 1.00 68.75 180 TRP A O 1
ATOM 1486 N N . ALA A 1 181 ? 9.066 3.966 -25.573 1.00 62.72 181 ALA A N 1
ATOM 1487 C CA . ALA A 1 181 ? 10.514 4.118 -25.410 1.00 62.72 181 ALA A CA 1
ATOM 1488 C C . ALA A 1 181 ? 11.028 5.436 -26.011 1.00 62.72 181 ALA A C 1
ATOM 1490 O O . ALA A 1 181 ? 11.983 6.018 -25.498 1.00 62.72 181 ALA A O 1
ATOM 1491 N N . VAL A 1 182 ? 10.369 5.920 -27.069 1.00 66.75 182 VAL A N 1
ATOM 1492 C CA . VAL A 1 182 ? 10.811 7.079 -27.859 1.00 66.75 182 VAL A CA 1
ATOM 1493 C C . VAL A 1 182 ? 10.002 8.339 -27.541 1.00 66.75 182 VAL A C 1
ATOM 1495 O O . VAL A 1 182 ? 10.575 9.414 -27.377 1.00 66.75 182 VAL A O 1
ATOM 1498 N N . ASN A 1 183 ? 8.674 8.234 -27.421 1.00 72.56 183 ASN A N 1
ATOM 1499 C CA . ASN A 1 183 ? 7.802 9.395 -27.254 1.00 72.56 183 ASN A CA 1
ATOM 1500 C C . ASN A 1 183 ? 7.661 9.770 -25.757 1.00 72.56 183 ASN A C 1
ATOM 1502 O O . ASN A 1 183 ? 7.168 8.956 -24.968 1.00 72.56 183 ASN A O 1
ATOM 1506 N N . PRO A 1 184 ? 8.076 10.984 -25.339 1.00 76.44 184 PRO A N 1
ATOM 1507 C CA . PRO A 1 184 ? 7.952 11.429 -23.950 1.00 76.44 184 PRO A CA 1
ATOM 1508 C C . PRO A 1 184 ? 6.494 11.537 -23.479 1.00 76.44 184 PRO A C 1
ATOM 1510 O O . PRO A 1 184 ? 6.208 11.154 -22.348 1.00 76.44 184 PRO A O 1
ATOM 1513 N N . ASP A 1 185 ? 5.564 11.954 -24.341 1.00 81.06 185 ASP A N 1
ATOM 1514 C CA . ASP A 1 185 ? 4.145 12.098 -23.991 1.00 81.06 185 ASP A CA 1
ATOM 1515 C C . ASP A 1 185 ? 3.494 10.736 -23.726 1.00 81.06 185 ASP A C 1
ATOM 1517 O O . ASP A 1 185 ? 2.676 10.592 -22.820 1.00 81.06 185 ASP A O 1
ATOM 1521 N N . VAL A 1 186 ? 3.892 9.699 -24.477 1.00 81.88 186 VAL A N 1
ATOM 1522 C CA . VAL A 1 186 ? 3.413 8.325 -24.244 1.00 81.88 186 VAL A CA 1
ATOM 1523 C C . VAL A 1 186 ? 3.900 7.812 -22.891 1.00 81.88 186 VAL A C 1
ATOM 1525 O O . VAL A 1 186 ? 3.139 7.172 -22.168 1.00 81.88 186 VAL A O 1
ATOM 1528 N N . ARG A 1 187 ? 5.150 8.108 -22.518 1.00 76.06 187 ARG A N 1
ATOM 1529 C CA . ARG A 1 187 ? 5.697 7.732 -21.205 1.00 76.06 187 ARG A CA 1
ATOM 1530 C C . ARG A 1 187 ? 4.993 8.446 -20.069 1.00 76.06 187 ARG A C 1
ATOM 1532 O O . ARG A 1 187 ? 4.663 7.800 -19.076 1.00 76.06 187 ARG A O 1
ATOM 1539 N N . GLU A 1 188 ? 4.741 9.739 -20.232 1.00 81.44 188 GLU A N 1
ATOM 1540 C CA . GLU A 1 188 ? 4.002 10.510 -19.240 1.00 81.44 188 GLU A CA 1
ATOM 1541 C C . GLU A 1 188 ? 2.571 9.983 -19.101 1.00 81.44 188 GLU A C 1
ATOM 1543 O O . GLU A 1 188 ? 2.125 9.722 -17.990 1.00 81.44 188 GLU A O 1
ATOM 1548 N N . GLY A 1 189 ? 1.894 9.684 -20.213 1.00 88.44 189 GLY A N 1
ATOM 1549 C CA . GLY A 1 189 ? 0.575 9.054 -20.196 1.00 88.44 189 GLY A CA 1
ATOM 1550 C C . GLY A 1 189 ? 0.557 7.714 -19.451 1.00 88.44 189 GLY A C 1
ATOM 1551 O O . GLY A 1 189 ? -0.315 7.490 -18.610 1.00 88.44 189 GLY A O 1
ATOM 1552 N N . VAL A 1 190 ? 1.541 6.837 -19.694 1.00 81.69 190 VAL A N 1
ATOM 1553 C CA . VAL A 1 190 ? 1.693 5.571 -18.949 1.00 81.69 190 VAL A CA 1
ATOM 1554 C C . VAL A 1 190 ? 1.901 5.835 -17.458 1.00 81.69 190 VAL A C 1
ATOM 1556 O O . VAL A 1 190 ? 1.265 5.182 -16.631 1.00 81.69 190 VAL A O 1
ATOM 1559 N N . ASN A 1 191 ? 2.748 6.802 -17.100 1.00 80.31 191 ASN A N 1
ATOM 1560 C CA . ASN A 1 191 ? 2.974 7.182 -15.709 1.00 80.31 191 ASN A CA 1
ATOM 1561 C C . ASN A 1 191 ? 1.682 7.684 -15.045 1.00 80.31 191 ASN A C 1
ATOM 1563 O O . ASN A 1 191 ? 1.324 7.202 -13.974 1.00 80.31 191 ASN A O 1
ATOM 1567 N N . CYS A 1 192 ? 0.922 8.566 -15.702 1.00 88.56 192 CYS A N 1
ATOM 1568 C CA . CYS A 1 192 ? -0.373 9.029 -15.206 1.00 88.56 192 CYS A CA 1
ATOM 1569 C C . CYS A 1 192 ? -1.348 7.865 -14.960 1.00 88.56 192 CYS A C 1
ATOM 1571 O O . CYS A 1 192 ? -1.992 7.822 -13.913 1.00 88.56 192 CYS A O 1
ATOM 1573 N N . VAL A 1 193 ? -1.438 6.895 -15.879 1.00 92.94 193 VAL A N 1
ATOM 1574 C CA . VAL A 1 193 ? -2.301 5.707 -15.717 1.00 92.94 193 VAL A CA 1
ATOM 1575 C C . VAL A 1 193 ? -1.855 4.837 -14.538 1.00 92.94 193 VAL A C 1
ATOM 1577 O O . VAL A 1 193 ? -2.696 4.356 -13.775 1.00 92.94 193 VAL A O 1
ATOM 1580 N N . LEU A 1 194 ? -0.546 4.653 -14.348 1.00 84.19 194 LEU A N 1
ATOM 1581 C CA . LEU A 1 194 ? -0.006 3.920 -13.200 1.00 84.19 194 LEU A CA 1
ATOM 1582 C C . LEU A 1 194 ? -0.290 4.643 -11.880 1.00 84.19 194 LEU A C 1
ATOM 1584 O O . LEU A 1 194 ? -0.681 3.997 -10.911 1.00 84.19 194 LEU A O 1
ATOM 1588 N N . VAL A 1 195 ? -0.156 5.972 -11.845 1.00 85.94 195 VAL A N 1
ATOM 1589 C CA . VAL A 1 195 ? -0.508 6.788 -10.674 1.00 85.94 195 VAL A CA 1
ATOM 1590 C C . VAL A 1 195 ? -1.996 6.661 -10.356 1.00 85.94 195 VAL A C 1
ATOM 1592 O O . VAL A 1 195 ? -2.339 6.432 -9.201 1.00 85.94 195 VAL A O 1
ATOM 1595 N N . LEU A 1 196 ? -2.879 6.738 -11.356 1.00 92.31 196 LEU A N 1
ATOM 1596 C CA . LEU A 1 196 ? -4.319 6.533 -11.156 1.00 92.31 196 LEU A CA 1
ATOM 1597 C C . LEU A 1 196 ? -4.628 5.134 -10.612 1.00 92.31 196 LEU A C 1
ATOM 1599 O O . LEU A 1 196 ? -5.403 5.001 -9.670 1.00 92.31 196 LEU A O 1
ATOM 1603 N N . SER A 1 197 ? -3.978 4.103 -11.159 1.00 91.19 197 SER A N 1
ATOM 1604 C CA . SER A 1 197 ? -4.124 2.723 -10.679 1.00 91.19 197 SER A CA 1
ATOM 1605 C C . SER A 1 197 ? -3.652 2.582 -9.231 1.00 91.19 197 SER A C 1
ATOM 1607 O O . SER A 1 197 ? -4.301 1.917 -8.429 1.00 91.19 197 SER A O 1
ATOM 1609 N N . ARG A 1 198 ? -2.553 3.256 -8.868 1.00 90.38 198 ARG A N 1
ATOM 1610 C CA . ARG A 1 198 ? -2.052 3.268 -7.493 1.00 90.38 198 ARG A CA 1
ATOM 1611 C C . ARG A 1 198 ? -3.007 3.986 -6.548 1.00 90.38 198 ARG A C 1
ATOM 1613 O O . ARG A 1 198 ? -3.259 3.487 -5.463 1.00 90.38 198 ARG A O 1
ATOM 1620 N N . VAL A 1 199 ? -3.551 5.133 -6.948 1.00 90.31 199 VAL A N 1
ATOM 1621 C CA . VAL A 1 199 ? -4.547 5.863 -6.149 1.00 90.31 199 VAL A CA 1
ATOM 1622 C C . VAL A 1 199 ? -5.765 4.981 -5.876 1.00 90.31 199 VAL A C 1
ATOM 1624 O O . VAL A 1 199 ? -6.233 4.939 -4.743 1.00 90.31 199 VAL A O 1
ATOM 1627 N N . GLN A 1 200 ? -6.234 4.233 -6.877 1.00 90.06 200 GLN A N 1
ATOM 1628 C CA . GLN A 1 200 ? -7.330 3.280 -6.707 1.00 90.06 200 GLN A CA 1
ATOM 1629 C C . GLN A 1 200 ? -6.999 2.185 -5.674 1.00 90.06 200 GLN A C 1
ATOM 1631 O O . GLN A 1 200 ? -7.808 1.929 -4.787 1.00 90.06 200 GLN A O 1
ATOM 1636 N N . GLU A 1 201 ? -5.799 1.598 -5.733 1.00 90.88 201 GLU A N 1
ATOM 1637 C CA . GLU A 1 201 ? -5.323 0.615 -4.743 1.00 90.88 201 GLU A CA 1
ATOM 1638 C C . GLU A 1 201 ? -5.285 1.205 -3.320 1.00 90.88 201 GLU A C 1
ATOM 1640 O O . GLU A 1 201 ? -5.735 0.572 -2.368 1.00 90.88 201 GLU A O 1
ATOM 1645 N N . GLU A 1 202 ? -4.798 2.438 -3.155 1.00 91.31 202 GLU A N 1
ATOM 1646 C CA . GLU A 1 202 ? -4.783 3.107 -1.846 1.00 91.31 202 GLU A CA 1
ATOM 1647 C C . GLU A 1 202 ? -6.205 3.347 -1.312 1.00 91.31 202 GLU A C 1
ATOM 1649 O O . GLU A 1 202 ? -6.452 3.166 -0.119 1.00 91.31 202 GLU A O 1
ATOM 1654 N N . PHE A 1 203 ? -7.170 3.701 -2.172 1.00 90.62 203 PHE A N 1
ATOM 1655 C CA . PHE A 1 203 ? -8.576 3.812 -1.767 1.00 90.62 203 PHE A CA 1
ATOM 1656 C C . PHE A 1 203 ? -9.151 2.472 -1.297 1.00 90.62 203 PHE A C 1
ATOM 1658 O O . PHE A 1 203 ? -9.888 2.442 -0.311 1.00 90.62 203 PHE A O 1
ATOM 1665 N N . GLU A 1 204 ? -8.795 1.367 -1.952 1.00 90.38 204 GLU A N 1
ATOM 1666 C CA . GLU A 1 204 ? -9.193 0.018 -1.536 1.00 90.38 204 GLU A CA 1
ATOM 1667 C C . GLU A 1 204 ? -8.572 -0.371 -0.185 1.00 90.38 204 GLU A C 1
ATOM 1669 O O . GLU A 1 204 ? -9.261 -0.938 0.665 1.00 90.38 204 GLU A O 1
ATOM 1674 N N . LEU A 1 205 ? -7.309 -0.012 0.063 1.00 92.50 205 LEU A N 1
ATOM 1675 C CA . LEU A 1 205 ? -6.661 -0.219 1.363 1.00 92.50 205 LEU A CA 1
ATOM 1676 C C . LEU A 1 205 ? -7.329 0.607 2.469 1.00 92.50 205 LEU A C 1
ATOM 1678 O O . LEU A 1 205 ? -7.658 0.068 3.524 1.00 92.50 205 LEU A O 1
ATOM 1682 N N . ILE A 1 206 ? -7.601 1.891 2.219 1.00 94.25 206 ILE A N 1
ATOM 1683 C CA . ILE A 1 206 ? -8.335 2.752 3.160 1.00 94.25 206 ILE A CA 1
ATOM 1684 C C . ILE A 1 206 ? -9.725 2.171 3.445 1.00 94.25 206 ILE A C 1
ATOM 1686 O O . ILE A 1 206 ? -10.179 2.190 4.586 1.00 94.25 206 ILE A O 1
ATOM 1690 N N . SER A 1 207 ? -10.392 1.627 2.426 1.00 92.62 207 SER A N 1
ATOM 1691 C CA . SER A 1 207 ? -11.683 0.948 2.557 1.00 92.62 207 SER A CA 1
ATOM 1692 C C . SER A 1 207 ? -11.601 -0.250 3.514 1.00 92.62 207 SER A C 1
ATOM 1694 O O . SER A 1 207 ? -12.419 -0.384 4.426 1.00 92.62 207 SER A O 1
ATOM 1696 N N . GLN A 1 208 ? -10.574 -1.090 3.389 1.00 92.75 208 GLN A N 1
ATOM 1697 C CA . GLN A 1 208 ? -10.373 -2.230 4.291 1.00 92.75 208 GLN A CA 1
ATOM 1698 C C . GLN A 1 208 ? -10.067 -1.787 5.728 1.00 92.75 208 GLN A C 1
ATOM 1700 O O . GLN A 1 208 ? -10.690 -2.279 6.671 1.00 92.75 208 GLN A O 1
ATOM 1705 N N . GLU A 1 209 ? -9.162 -0.823 5.904 1.00 95.12 209 GLU A N 1
ATOM 1706 C CA . GLU A 1 209 ? -8.805 -0.297 7.227 1.00 95.12 209 GLU A CA 1
ATOM 1707 C C . GLU A 1 209 ? -9.990 0.390 7.921 1.00 95.12 209 GLU A C 1
ATOM 1709 O O . GLU A 1 209 ? -10.167 0.252 9.134 1.00 95.12 209 GLU A O 1
ATOM 1714 N N . LEU A 1 210 ? -10.862 1.060 7.159 1.00 95.38 210 LEU A N 1
ATOM 1715 C CA . LEU A 1 210 ? -12.099 1.640 7.681 1.00 95.38 210 LEU A CA 1
ATOM 1716 C C . LEU A 1 210 ? -13.008 0.560 8.285 1.00 95.38 210 LEU A C 1
ATOM 1718 O O . LEU A 1 210 ? -13.481 0.716 9.412 1.00 95.38 210 LEU A O 1
ATOM 1722 N N . VAL A 1 211 ? -13.212 -0.552 7.571 1.00 93.88 211 VAL A N 1
ATOM 1723 C CA . VAL A 1 211 ? -14.018 -1.685 8.058 1.00 93.88 211 VAL A CA 1
ATOM 1724 C C . VAL A 1 211 ? -13.386 -2.311 9.298 1.00 93.88 211 VAL A C 1
ATOM 1726 O O . VAL A 1 211 ? -14.101 -2.595 10.259 1.00 93.88 211 VAL A O 1
ATOM 1729 N N . HIS A 1 212 ? -12.062 -2.494 9.320 1.00 94.38 212 HIS A N 1
ATOM 1730 C CA . HIS A 1 212 ? -11.362 -3.025 10.492 1.00 94.38 212 HIS A CA 1
ATOM 1731 C C . HIS A 1 212 ? -11.533 -2.134 11.723 1.00 94.38 212 HIS A C 1
ATOM 1733 O O . HIS A 1 212 ? -11.828 -2.638 12.808 1.00 94.38 212 HIS A O 1
ATOM 1739 N N . MET A 1 213 ? -11.396 -0.818 11.564 1.00 95.62 213 MET A N 1
ATOM 1740 C CA . MET A 1 213 ? -11.596 0.136 12.651 1.00 95.62 213 MET A CA 1
ATOM 1741 C C . MET A 1 213 ? -13.040 0.100 13.166 1.00 95.62 213 MET A C 1
ATOM 1743 O O . MET A 1 213 ? -13.261 0.001 14.373 1.00 95.62 213 MET A O 1
ATOM 1747 N N . MET A 1 214 ? -14.028 0.113 12.270 1.00 95.12 214 MET A N 1
ATOM 1748 C CA . MET A 1 214 ? -15.442 0.022 12.645 1.00 95.12 214 MET A CA 1
ATOM 1749 C C . MET A 1 214 ? -15.745 -1.296 13.372 1.00 95.12 214 MET A C 1
ATOM 1751 O O . MET A 1 214 ? -16.400 -1.288 14.413 1.00 95.12 214 MET A O 1
ATOM 1755 N N . ALA A 1 215 ? -15.235 -2.425 12.868 1.00 95.75 215 ALA A N 1
ATOM 1756 C CA . ALA A 1 215 ? -15.394 -3.736 13.496 1.00 95.75 215 ALA A CA 1
ATOM 1757 C C . ALA A 1 215 ? -14.759 -3.776 14.892 1.00 95.75 215 ALA A C 1
ATOM 1759 O O . ALA A 1 215 ? -15.357 -4.309 15.827 1.00 95.75 215 ALA A O 1
ATOM 1760 N N . TRP A 1 216 ? -13.574 -3.179 15.049 1.00 97.69 216 TRP A N 1
ATOM 1761 C CA . TRP A 1 216 ? -12.931 -3.014 16.349 1.00 97.69 216 TRP A CA 1
ATOM 1762 C C . TRP A 1 216 ? -13.811 -2.200 17.299 1.00 97.69 216 TRP A C 1
ATOM 1764 O O . TRP A 1 216 ? -14.047 -2.627 18.427 1.00 97.69 216 TRP A O 1
ATOM 1774 N N . ALA A 1 217 ? -14.345 -1.068 16.844 1.00 97.19 217 ALA A N 1
ATOM 1775 C CA . ALA A 1 217 ? -15.156 -0.193 17.678 1.00 97.19 217 ALA A CA 1
ATOM 1776 C C . ALA A 1 217 ? -16.458 -0.862 18.148 1.00 97.19 217 ALA A C 1
ATOM 1778 O O . ALA A 1 217 ? -16.810 -0.756 19.325 1.00 97.19 217 ALA A O 1
ATOM 1779 N N . ILE A 1 218 ? -17.128 -1.593 17.254 1.00 96.19 218 ILE A N 1
ATOM 1780 C CA . ILE A 1 218 ? -18.311 -2.402 17.573 1.00 96.19 218 ILE A CA 1
ATOM 1781 C C . ILE A 1 218 ? -17.940 -3.497 18.581 1.00 96.19 218 ILE A C 1
ATOM 1783 O O . ILE A 1 218 ? -18.538 -3.583 19.652 1.00 96.19 218 ILE A O 1
ATOM 1787 N N . GLY A 1 219 ? -16.903 -4.285 18.287 1.00 97.00 219 GLY A N 1
ATOM 1788 C CA . GLY A 1 219 ? -16.499 -5.409 19.129 1.00 97.00 219 GLY A CA 1
ATOM 1789 C C . GLY A 1 219 ? -16.035 -4.992 20.528 1.00 97.00 219 GLY A C 1
ATOM 1790 O O . GLY A 1 219 ? -16.350 -5.669 21.506 1.00 97.00 219 GLY A O 1
ATOM 1791 N N . VAL A 1 220 ? -15.320 -3.870 20.654 1.00 96.69 220 VAL A N 1
ATOM 1792 C CA . VAL A 1 220 ? -14.909 -3.324 21.958 1.00 96.69 220 VAL A CA 1
ATOM 1793 C C . VAL A 1 220 ? -16.122 -2.889 22.772 1.00 96.69 220 VAL A C 1
ATOM 1795 O O . VAL A 1 220 ? -16.208 -3.238 23.950 1.00 96.69 220 VAL A O 1
ATOM 1798 N N . HIS A 1 221 ? -17.071 -2.182 22.155 1.00 96.38 221 HIS A N 1
ATOM 1799 C CA . HIS A 1 221 ? -18.291 -1.755 22.833 1.00 96.38 221 HIS A CA 1
ATOM 1800 C C . HIS A 1 221 ? -19.095 -2.965 23.342 1.00 96.38 221 HIS A C 1
ATOM 1802 O O . HIS A 1 221 ? -19.388 -3.052 24.535 1.00 96.38 221 HIS A O 1
ATOM 1808 N N . GLU A 1 222 ? -19.363 -3.949 22.475 1.00 96.19 22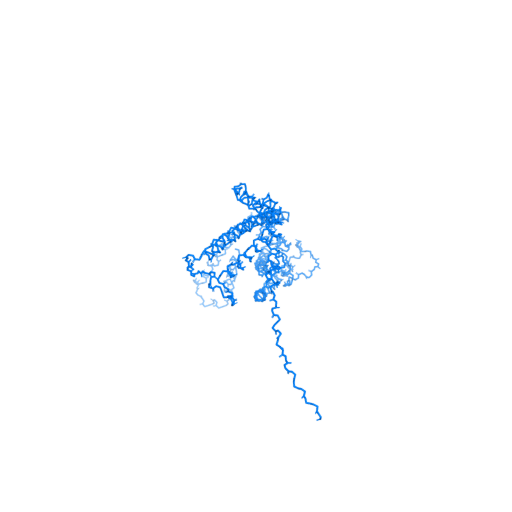2 GLU A N 1
ATOM 1809 C CA . GLU A 1 222 ? -20.070 -5.185 22.841 1.00 96.19 222 GLU A CA 1
ATOM 1810 C C . GLU A 1 222 ? -19.357 -5.951 23.963 1.00 96.19 222 GLU A C 1
ATOM 1812 O O . GLU A 1 222 ? -19.994 -6.454 24.895 1.00 96.19 222 GLU A O 1
ATOM 1817 N N . HIS A 1 223 ? -18.024 -6.032 23.902 1.00 96.88 223 HIS A N 1
ATOM 1818 C CA . HIS A 1 223 ? -17.236 -6.716 24.917 1.00 96.88 223 HIS A CA 1
ATOM 1819 C C . HIS A 1 223 ? -17.350 -6.031 26.280 1.00 96.88 223 HIS A C 1
ATOM 1821 O O . HIS A 1 223 ? -17.629 -6.702 27.275 1.00 96.88 223 HIS A O 1
ATOM 1827 N N . ILE A 1 224 ? -17.166 -4.709 26.337 1.00 95.12 224 ILE A N 1
ATOM 1828 C CA . ILE A 1 224 ? -17.248 -3.955 27.593 1.00 95.12 224 ILE A CA 1
ATOM 1829 C C . ILE A 1 224 ? -18.673 -4.022 28.158 1.00 95.12 224 ILE A C 1
ATOM 1831 O O . ILE A 1 224 ? -18.833 -4.337 29.337 1.00 95.12 224 ILE A O 1
ATOM 1835 N N . ALA A 1 225 ? -19.703 -3.830 27.328 1.00 93.69 225 ALA A N 1
ATOM 1836 C CA . ALA A 1 225 ? -21.104 -3.928 27.744 1.00 93.69 225 ALA A CA 1
ATOM 1837 C C . ALA A 1 225 ? -21.430 -5.305 28.349 1.00 93.69 225 ALA A C 1
ATOM 1839 O O . ALA A 1 225 ? -22.046 -5.401 29.414 1.00 93.69 225 ALA A O 1
ATOM 1840 N N . LYS A 1 226 ? -20.939 -6.388 27.731 1.00 96.25 226 LYS A N 1
ATOM 1841 C CA . LYS A 1 226 ? -21.095 -7.751 28.255 1.00 96.25 226 LYS A CA 1
ATOM 1842 C C . LYS A 1 226 ? -20.404 -7.943 29.608 1.00 96.25 226 LYS A C 1
ATOM 1844 O O . LYS A 1 226 ? -20.965 -8.598 30.486 1.00 96.25 226 LYS A O 1
ATOM 1849 N N . GLN A 1 227 ? -19.207 -7.384 29.793 1.00 95.06 227 GLN A N 1
ATOM 1850 C CA . GLN A 1 227 ? -18.500 -7.451 31.077 1.00 95.06 227 GLN A CA 1
ATOM 1851 C C . GLN A 1 227 ? -19.195 -6.619 32.163 1.00 95.06 227 GLN A C 1
ATOM 1853 O O . GLN A 1 227 ? -19.268 -7.043 33.317 1.00 95.06 227 GLN A O 1
ATOM 1858 N N . ILE A 1 228 ? -19.771 -5.468 31.809 1.00 93.56 228 ILE A N 1
ATOM 1859 C CA . ILE A 1 228 ? -20.588 -4.671 32.733 1.00 93.56 228 ILE A CA 1
ATOM 1860 C C . ILE A 1 228 ? -21.805 -5.483 33.188 1.00 93.56 228 ILE A C 1
ATOM 1862 O O . ILE A 1 228 ? -22.004 -5.639 34.390 1.00 93.56 228 ILE A O 1
ATOM 1866 N N . ALA A 1 229 ? -22.558 -6.084 32.264 1.00 93.62 229 ALA A N 1
ATOM 1867 C CA . ALA A 1 229 ? -23.704 -6.927 32.610 1.00 93.62 229 ALA A CA 1
ATOM 1868 C C . ALA A 1 229 ? -23.305 -8.110 33.517 1.00 93.62 229 ALA A C 1
ATOM 1870 O O . ALA A 1 229 ? -23.958 -8.378 34.527 1.00 93.62 229 ALA A O 1
ATOM 1871 N N . TYR A 1 230 ? -22.181 -8.770 33.212 1.00 95.00 230 TYR A N 1
ATOM 1872 C CA . TYR A 1 230 ? -21.641 -9.847 34.045 1.00 95.00 230 TYR A CA 1
ATOM 1873 C C . TYR A 1 230 ? -21.310 -9.371 35.468 1.00 95.00 230 TYR A C 1
ATOM 1875 O O . TYR A 1 230 ? -21.706 -10.001 36.451 1.00 95.00 230 TYR A O 1
ATOM 1883 N N . THR A 1 231 ? -20.612 -8.238 35.601 1.00 92.62 231 THR A N 1
ATOM 1884 C CA . THR A 1 231 ? -20.267 -7.680 36.919 1.00 92.62 231 THR A CA 1
ATOM 1885 C C . THR A 1 231 ? -21.507 -7.238 37.704 1.00 92.62 231 THR A C 1
ATOM 1887 O O . THR A 1 231 ? -21.553 -7.453 38.914 1.00 92.62 231 THR A O 1
ATOM 1890 N N . GLN A 1 232 ? -22.546 -6.706 37.045 1.00 91.81 232 GLN A N 1
ATOM 1891 C CA . GLN A 1 232 ? -23.827 -6.349 37.678 1.00 91.81 232 GLN A CA 1
ATOM 1892 C C . GLN A 1 232 ? -24.530 -7.575 38.279 1.00 91.81 232 GLN A C 1
ATOM 1894 O O . GLN A 1 232 ? -24.957 -7.555 39.440 1.00 91.81 232 GLN A O 1
ATOM 1899 N N . GLU A 1 233 ? -24.610 -8.669 37.520 1.00 91.12 233 GLU A N 1
ATOM 1900 C CA . GLU A 1 233 ? -25.177 -9.932 38.000 1.00 91.12 233 GLU A CA 1
ATOM 1901 C C . GLU A 1 233 ? -24.357 -10.497 39.168 1.00 91.12 233 GLU A C 1
ATOM 1903 O O . GLU A 1 233 ? -24.904 -10.940 40.183 1.00 91.12 233 GLU A O 1
ATOM 1908 N N . ARG A 1 234 ? -23.026 -10.422 39.065 1.00 89.81 234 ARG A N 1
ATOM 1909 C CA . ARG A 1 234 ? -22.106 -10.891 40.103 1.00 89.81 234 ARG A CA 1
ATOM 1910 C C . ARG A 1 234 ? -22.274 -10.127 41.417 1.00 89.81 234 ARG A C 1
ATOM 1912 O O . ARG A 1 234 ? -22.320 -10.765 42.469 1.00 89.81 234 ARG A O 1
ATOM 1919 N N . ILE A 1 235 ? -22.404 -8.800 41.361 1.00 89.69 235 ILE A N 1
ATOM 1920 C CA . ILE A 1 235 ? -22.669 -7.945 42.531 1.00 89.69 235 ILE A CA 1
ATOM 1921 C C . ILE A 1 235 ? -24.007 -8.314 43.171 1.00 89.69 235 ILE A C 1
ATOM 1923 O O . ILE A 1 235 ? -24.090 -8.430 44.392 1.00 89.69 235 ILE A O 1
ATOM 1927 N N . SER A 1 236 ? -25.037 -8.555 42.356 1.00 89.44 236 SER A N 1
ATOM 1928 C CA . SER A 1 236 ? -26.363 -8.951 42.843 1.00 89.44 236 SER A CA 1
ATOM 1929 C C . SER A 1 236 ? -26.312 -10.283 43.600 1.00 89.44 236 SER A C 1
ATOM 1931 O O . SER A 1 236 ? -26.884 -10.395 44.679 1.00 89.44 236 SER A O 1
ATOM 1933 N N . ARG A 1 237 ? -25.553 -11.264 43.091 1.00 88.62 237 ARG A N 1
ATOM 1934 C CA . ARG A 1 237 ? -25.339 -12.561 43.760 1.00 88.62 237 ARG A CA 1
ATOM 1935 C C . ARG A 1 237 ? -24.506 -12.460 45.034 1.00 88.62 237 ARG A C 1
ATOM 1937 O O . ARG A 1 237 ? -24.768 -13.191 45.973 1.00 88.62 237 ARG A O 1
ATOM 1944 N N . LEU A 1 238 ? -23.504 -11.580 45.076 1.00 86.94 238 LEU A N 1
ATOM 1945 C CA . LEU A 1 238 ? -22.696 -11.358 46.284 1.00 86.94 238 LEU A CA 1
ATOM 1946 C C . LEU A 1 238 ? -23.470 -10.618 47.386 1.00 86.94 238 LEU A C 1
ATOM 1948 O O . LEU A 1 238 ? -23.089 -10.700 48.548 1.00 86.94 238 LEU A O 1
ATOM 1952 N N . ARG A 1 239 ? -24.540 -9.895 47.030 1.00 85.75 239 ARG A N 1
ATOM 1953 C CA . ARG A 1 239 ? -25.454 -9.260 47.990 1.00 85.75 239 ARG A CA 1
ATOM 1954 C C . ARG A 1 239 ? -26.410 -10.270 48.638 1.00 85.75 239 ARG A C 1
ATOM 1956 O O . ARG A 1 239 ? -26.872 -10.022 49.748 1.00 85.75 239 ARG A O 1
ATOM 1963 N N . ASP A 1 240 ? -26.716 -11.375 47.960 1.00 83.38 240 ASP A N 1
ATOM 1964 C CA . ASP A 1 240 ? -27.579 -12.429 48.493 1.00 83.38 240 ASP A CA 1
ATOM 1965 C C . ASP A 1 240 ? -26.820 -13.267 49.536 1.00 83.38 240 ASP A C 1
ATOM 1967 O O . ASP A 1 240 ? -25.879 -13.995 49.224 1.00 83.38 240 ASP A O 1
ATOM 1971 N N . THR A 1 241 ? -27.231 -13.163 50.799 1.00 69.44 241 THR A N 1
ATOM 1972 C CA . THR A 1 241 ? -26.628 -13.880 51.933 1.00 69.44 241 THR A CA 1
ATOM 1973 C C . THR A 1 241 ? -27.035 -15.354 52.013 1.00 69.44 241 THR A C 1
ATOM 1975 O O . THR A 1 241 ? -26.556 -16.070 52.892 1.00 69.44 241 THR A O 1
ATOM 1978 N N . SER A 1 242 ? -27.892 -15.834 51.105 1.00 73.38 242 SER A N 1
ATOM 1979 C CA . SER A 1 242 ? -28.419 -17.204 51.122 1.00 73.38 242 SER A CA 1
ATOM 1980 C C . SER A 1 242 ? -27.382 -18.262 50.723 1.00 73.38 242 SER A C 1
ATOM 1982 O O . SER A 1 242 ? -27.455 -19.403 51.182 1.00 73.38 242 SER A O 1
ATOM 1984 N N . SER A 1 243 ? -26.417 -17.918 49.863 1.00 74.94 243 SER A N 1
ATOM 1985 C CA . SER A 1 243 ? -25.334 -18.817 49.445 1.00 74.94 243 SER A CA 1
ATOM 1986 C C . SER A 1 243 ? -24.193 -18.021 48.819 1.00 74.94 243 SER A C 1
ATOM 1988 O O . SER A 1 243 ? -24.406 -17.310 47.839 1.00 74.94 243 SER A O 1
ATOM 1990 N N . GLU A 1 244 ? -22.976 -18.151 49.359 1.00 75.12 244 GLU A N 1
ATOM 1991 C CA . GLU A 1 244 ? -21.827 -17.447 48.797 1.00 75.12 244 GLU A CA 1
ATOM 1992 C C . GLU A 1 244 ? -21.443 -18.048 47.428 1.00 75.12 244 GLU A C 1
ATOM 1994 O O . GLU A 1 244 ? -21.131 -19.239 47.329 1.00 75.12 244 GLU A O 1
ATOM 1999 N N . PRO A 1 245 ? -21.454 -17.249 46.350 1.00 82.31 245 PRO A N 1
ATOM 2000 C CA . PRO A 1 245 ? -21.142 -17.737 45.013 1.00 82.31 245 PRO A CA 1
ATOM 2001 C C . PRO A 1 245 ? -19.663 -18.168 44.870 1.00 82.31 245 PRO A C 1
ATOM 2003 O O . PRO A 1 245 ? -18.771 -17.500 45.419 1.00 82.31 245 PRO A O 1
ATOM 2006 N N . PRO A 1 246 ? -19.374 -19.227 44.077 1.00 87.06 246 PRO A N 1
ATOM 2007 C CA . PRO A 1 246 ? -18.016 -19.729 43.849 1.00 87.06 246 PRO A CA 1
ATOM 2008 C C . PRO A 1 246 ? -17.042 -18.656 43.360 1.00 87.06 246 PRO A C 1
ATOM 2010 O O . PRO A 1 246 ? -17.450 -17.667 42.751 1.00 87.06 246 PRO A O 1
ATOM 2013 N N . GLU A 1 247 ? -15.749 -18.854 43.615 1.00 87.31 247 GLU A N 1
ATOM 2014 C CA . GLU A 1 247 ? -14.705 -17.978 43.079 1.00 87.31 247 GLU A CA 1
ATOM 2015 C C . GLU A 1 247 ? -14.612 -18.054 41.552 1.00 87.31 247 GLU A C 1
ATOM 2017 O O . GLU A 1 247 ? -14.687 -19.134 40.958 1.00 87.31 247 GLU A O 1
ATOM 2022 N N . ASP A 1 248 ? -14.404 -16.902 40.917 1.00 89.00 248 ASP A N 1
ATOM 2023 C CA . ASP A 1 248 ? -14.273 -16.784 39.468 1.00 89.00 248 ASP A CA 1
ATOM 2024 C C . ASP A 1 248 ? -12.982 -16.061 39.037 1.00 89.00 248 ASP A C 1
ATOM 2026 O O . ASP A 1 248 ? -12.005 -15.951 39.778 1.00 89.00 248 ASP A O 1
ATOM 2030 N N . HIS A 1 249 ? -12.941 -15.621 37.780 1.00 90.62 249 HIS A N 1
ATOM 2031 C CA . HIS A 1 249 ? -11.796 -14.925 37.206 1.00 90.62 249 HIS A CA 1
ATOM 2032 C C . HIS A 1 249 ? -11.595 -13.500 37.751 1.00 90.62 249 HIS A C 1
ATOM 2034 O O . HIS A 1 249 ? -10.463 -13.024 37.727 1.00 90.62 249 HIS A O 1
ATOM 2040 N N . LEU A 1 250 ? -12.641 -12.832 38.250 1.00 88.25 250 LEU A N 1
ATOM 2041 C CA . LEU A 1 250 ? -12.541 -11.507 38.867 1.00 88.25 250 LEU A CA 1
ATOM 2042 C C . LEU A 1 250 ? -11.956 -11.609 40.276 1.00 88.25 250 LEU A C 1
ATOM 2044 O O . LEU A 1 250 ? -11.132 -10.786 40.666 1.00 88.25 250 LEU A O 1
ATOM 2048 N N . ASP A 1 251 ? -12.323 -12.661 41.013 1.00 86.25 251 ASP A N 1
ATOM 2049 C CA . ASP A 1 251 ? -11.795 -12.939 42.355 1.00 86.25 251 ASP A CA 1
ATOM 2050 C C . ASP A 1 251 ? -10.269 -13.181 42.341 1.00 86.25 251 ASP A C 1
ATOM 2052 O O . ASP A 1 251 ? -9.560 -12.810 43.281 1.00 86.25 251 ASP A O 1
ATOM 2056 N N . ARG A 1 252 ? -9.751 -13.735 41.233 1.00 88.00 252 ARG A N 1
ATOM 2057 C CA . ARG A 1 252 ? -8.316 -13.992 40.998 1.00 88.00 252 ARG A CA 1
ATOM 2058 C C . ARG A 1 252 ? -7.492 -12.731 40.734 1.00 88.00 252 ARG A C 1
ATOM 2060 O O . ARG A 1 252 ? -6.265 -12.812 40.702 1.00 88.00 252 ARG A O 1
ATOM 2067 N N . ILE A 1 253 ? -8.128 -11.578 40.528 1.00 87.69 253 ILE A N 1
ATOM 2068 C CA . ILE A 1 253 ? -7.414 -10.318 40.330 1.00 87.69 253 ILE A CA 1
ATOM 2069 C C . ILE A 1 253 ? -6.824 -9.877 41.676 1.00 87.69 253 ILE A C 1
ATOM 2071 O O . ILE A 1 253 ? -7.525 -9.696 42.680 1.00 87.69 253 ILE A O 1
ATOM 2075 N N . HIS A 1 254 ? -5.501 -9.715 41.699 1.00 85.50 254 HIS A N 1
ATOM 2076 C CA . HIS A 1 254 ? -4.762 -9.336 42.896 1.00 85.50 254 HIS A CA 1
ATOM 2077 C C . HIS A 1 254 ? -4.990 -7.860 43.244 1.00 85.50 254 HIS A C 1
ATOM 2079 O O . HIS A 1 254 ? -4.277 -6.974 42.784 1.00 85.50 254 HIS A O 1
ATOM 2085 N N . LEU A 1 255 ? -5.988 -7.622 44.095 1.00 82.88 255 LEU A N 1
ATOM 2086 C CA . LEU A 1 255 ? -6.247 -6.357 44.779 1.00 82.88 255 LEU A CA 1
ATOM 2087 C C . LEU A 1 255 ? -6.184 -6.621 46.289 1.00 82.88 255 LEU A C 1
ATOM 2089 O O . LEU A 1 255 ? -7.021 -7.351 46.829 1.00 82.88 255 LEU A O 1
ATOM 2093 N N . THR A 1 256 ? -5.144 -6.117 46.953 1.00 82.94 256 THR A N 1
ATOM 2094 C CA . THR A 1 256 ? -4.895 -6.344 48.387 1.00 82.94 256 THR A CA 1
ATOM 2095 C C . THR A 1 256 ? -5.852 -5.527 49.251 1.00 82.94 256 THR A C 1
ATOM 2097 O O . THR A 1 256 ? -6.138 -4.385 48.913 1.00 82.94 256 THR A O 1
ATOM 2100 N N . ASN A 1 257 ? -6.288 -6.085 50.385 1.00 84.00 257 ASN A N 1
ATOM 2101 C CA . ASN A 1 257 ? -7.134 -5.419 51.391 1.00 84.00 257 ASN A CA 1
ATOM 2102 C C . ASN A 1 257 ? -8.528 -4.967 50.906 1.00 84.00 257 ASN A C 1
ATOM 2104 O O . ASN A 1 257 ? -9.094 -4.033 51.461 1.00 84.00 257 ASN A O 1
ATOM 2108 N N . ILE A 1 258 ? -9.103 -5.632 49.897 1.00 87.69 258 ILE A N 1
ATOM 2109 C CA . ILE A 1 258 ? -10.450 -5.324 49.387 1.00 87.69 258 ILE A CA 1
ATOM 2110 C C . ILE A 1 258 ? -11.318 -6.587 49.423 1.00 87.69 258 ILE A C 1
ATOM 2112 O O . ILE A 1 258 ? -10.860 -7.672 49.049 1.00 87.69 258 ILE A O 1
ATOM 2116 N N . SER A 1 259 ? -12.575 -6.452 49.859 1.00 87.94 259 SER A N 1
ATOM 2117 C CA . SER A 1 259 ? -13.554 -7.546 49.863 1.00 87.94 259 SER A CA 1
ATOM 2118 C C . SER A 1 259 ? -13.890 -8.011 48.436 1.00 87.94 259 SER A C 1
ATOM 2120 O O . SER A 1 259 ? -13.758 -7.251 47.477 1.00 87.94 259 SER A O 1
ATOM 2122 N N . ARG A 1 260 ? -14.376 -9.249 48.263 1.00 88.06 260 ARG A N 1
ATOM 2123 C CA . ARG A 1 260 ? -14.809 -9.758 46.941 1.00 88.06 260 ARG A CA 1
ATOM 2124 C C . ARG A 1 260 ? -15.866 -8.855 46.296 1.00 88.06 260 ARG A C 1
ATOM 2126 O O . ARG A 1 260 ? -15.768 -8.531 45.117 1.00 88.06 260 ARG A O 1
ATOM 2133 N N . SER A 1 261 ? -16.834 -8.394 47.089 1.00 87.12 261 SER A N 1
ATOM 2134 C CA . SER A 1 261 ? -17.864 -7.443 46.652 1.00 87.12 261 SER A CA 1
ATOM 2135 C C . SER A 1 261 ? -17.249 -6.139 46.142 1.00 87.12 261 SER A C 1
ATOM 2137 O O . SER A 1 261 ? -17.565 -5.694 45.038 1.00 87.12 261 SER A O 1
ATOM 2139 N N . ASP A 1 262 ? -16.347 -5.536 46.914 1.00 88.88 262 ASP A N 1
ATOM 2140 C CA . ASP A 1 262 ? -15.809 -4.216 46.576 1.00 88.88 262 ASP A CA 1
ATOM 2141 C C . ASP A 1 262 ? -14.824 -4.281 45.405 1.00 88.88 262 ASP A C 1
ATOM 2143 O O . ASP A 1 262 ? -14.784 -3.360 44.591 1.00 88.88 262 ASP A O 1
ATOM 2147 N N . LYS A 1 263 ? -14.124 -5.411 45.222 1.00 90.38 263 LYS A N 1
ATOM 2148 C CA . LYS A 1 263 ? -13.335 -5.677 44.009 1.00 90.38 263 LYS A CA 1
ATOM 2149 C C . LYS A 1 263 ? -14.204 -5.650 42.754 1.00 90.38 263 LYS A C 1
ATOM 2151 O O . LYS A 1 263 ? -13.863 -4.963 41.795 1.00 90.38 263 LYS A O 1
ATOM 2156 N N . VAL A 1 264 ? -15.327 -6.375 42.749 1.00 90.94 264 VAL A N 1
ATOM 2157 C CA . VAL A 1 264 ? -16.213 -6.436 41.573 1.00 90.94 264 VAL A CA 1
ATOM 2158 C C . VAL A 1 264 ? -16.836 -5.066 41.287 1.00 90.94 264 VAL A C 1
ATOM 2160 O O . VAL A 1 264 ? -16.894 -4.669 40.125 1.00 90.94 264 VAL A O 1
ATOM 2163 N N . LYS A 1 265 ? -17.222 -4.303 42.321 1.00 90.00 265 LYS A N 1
ATOM 2164 C CA . LYS A 1 265 ? -17.696 -2.914 42.163 1.00 90.00 265 LYS A CA 1
ATOM 2165 C C . LYS A 1 265 ? -16.623 -1.996 41.568 1.00 90.00 265 LYS A C 1
ATOM 2167 O O . LYS A 1 265 ? -16.925 -1.209 40.674 1.00 90.00 265 LYS A O 1
ATOM 2172 N N . LEU A 1 266 ? -15.374 -2.108 42.024 1.00 90.88 266 LEU A N 1
ATOM 2173 C CA . LEU A 1 266 ? -14.260 -1.318 41.494 1.00 90.88 266 LEU A CA 1
ATOM 2174 C C . LEU A 1 266 ? -14.011 -1.629 40.012 1.00 90.88 266 LEU A C 1
ATOM 2176 O O . LEU A 1 266 ? -13.898 -0.714 39.200 1.00 90.88 266 LEU A O 1
ATOM 2180 N N . ILE A 1 267 ? -13.978 -2.916 39.653 1.00 91.62 267 ILE A N 1
ATOM 2181 C CA . ILE A 1 267 ? -13.817 -3.363 38.262 1.00 91.62 267 ILE A CA 1
ATOM 2182 C C . ILE A 1 267 ? -14.973 -2.854 37.401 1.00 91.62 267 ILE A C 1
ATOM 2184 O O . ILE A 1 267 ? -14.745 -2.336 36.312 1.00 91.62 267 ILE A O 1
ATOM 2188 N N . GLN A 1 268 ? -16.209 -2.953 37.891 1.00 92.56 268 GLN A N 1
ATOM 2189 C CA . GLN A 1 268 ? -17.380 -2.435 37.193 1.00 92.56 268 GLN A CA 1
ATOM 2190 C C . GLN A 1 268 ? -17.279 -0.929 36.933 1.00 92.56 268 GLN A C 1
ATOM 2192 O O . GLN A 1 268 ? -17.565 -0.485 35.822 1.00 92.56 268 GLN A O 1
ATOM 2197 N N . LYS A 1 269 ? -16.841 -0.145 37.925 1.00 89.75 269 LYS A N 1
ATOM 2198 C CA . LYS A 1 269 ? -16.641 1.300 37.768 1.00 89.75 269 LYS A CA 1
ATOM 2199 C C . LYS A 1 269 ? -15.590 1.613 36.699 1.00 89.75 269 LYS A C 1
ATOM 2201 O O . LYS A 1 269 ? -15.815 2.486 35.865 1.00 89.75 269 LYS A O 1
ATOM 2206 N N . GLU A 1 270 ? -14.477 0.882 36.682 1.00 92.94 270 GLU A N 1
ATOM 2207 C CA . GLU A 1 270 ? -13.459 1.038 35.636 1.00 92.94 270 GLU A CA 1
ATOM 2208 C C . GLU A 1 270 ? -14.002 0.647 34.253 1.00 92.94 270 GLU A C 1
ATOM 2210 O O . GLU A 1 270 ? -13.760 1.358 33.282 1.00 92.94 270 GLU A O 1
ATOM 2215 N N . LEU A 1 271 ? -14.788 -0.428 34.142 1.00 92.75 271 LEU A N 1
ATOM 2216 C CA . LEU A 1 271 ? -15.426 -0.816 32.878 1.00 92.75 271 LEU A CA 1
ATOM 2217 C C . LEU A 1 271 ? -16.399 0.255 32.367 1.00 92.75 271 LEU A C 1
ATOM 2219 O O . LEU A 1 271 ? -16.383 0.561 31.177 1.00 92.75 271 LEU A O 1
ATOM 2223 N N . LEU A 1 272 ? -17.198 0.862 33.250 1.00 91.31 272 LEU A N 1
ATOM 2224 C CA . LEU A 1 272 ? -18.085 1.980 32.906 1.00 91.31 272 LEU A CA 1
ATOM 2225 C C . LEU A 1 272 ? -17.293 3.203 32.423 1.00 91.31 272 LEU A C 1
ATOM 2227 O O . LEU A 1 272 ? -17.648 3.808 31.413 1.00 91.31 272 LEU A O 1
ATOM 2231 N N . ASN A 1 273 ? -16.183 3.529 33.089 1.00 90.56 273 ASN A N 1
ATOM 2232 C CA . ASN A 1 273 ? -15.287 4.605 32.667 1.00 90.56 273 ASN A CA 1
ATOM 2233 C C . ASN A 1 273 ? -14.669 4.323 31.283 1.00 90.56 273 ASN A C 1
ATOM 2235 O O . ASN A 1 273 ? -14.661 5.185 30.404 1.00 90.56 273 ASN A O 1
ATOM 2239 N N . ARG A 1 274 ? -14.205 3.090 31.045 1.00 93.38 274 ARG A N 1
ATOM 2240 C CA . ARG A 1 274 ? -13.681 2.663 29.736 1.00 93.38 274 ARG A CA 1
ATOM 2241 C C . ARG A 1 274 ? -14.740 2.725 28.645 1.00 93.38 274 ARG A C 1
ATOM 2243 O O . ARG A 1 274 ? -14.422 3.177 27.547 1.00 93.38 274 ARG A O 1
ATOM 2250 N N . LEU A 1 275 ? -15.976 2.323 28.946 1.00 94.06 275 LEU A N 1
ATOM 2251 C CA . LEU A 1 275 ? -17.098 2.444 28.020 1.00 94.06 275 LEU A CA 1
ATOM 2252 C C . LEU A 1 275 ? -17.358 3.910 27.667 1.00 94.06 275 LEU A C 1
ATOM 2254 O O . LEU A 1 275 ? -17.505 4.226 26.495 1.00 94.06 275 LEU A O 1
ATOM 2258 N N . ALA A 1 276 ? -17.344 4.817 28.648 1.00 90.75 276 ALA A N 1
ATOM 2259 C CA . ALA A 1 276 ? -17.547 6.245 28.407 1.00 90.75 276 ALA A CA 1
ATOM 2260 C C . ALA A 1 276 ? -16.455 6.851 27.504 1.00 90.75 276 ALA A C 1
ATOM 2262 O O . ALA A 1 276 ? -16.768 7.577 26.560 1.00 90.75 276 ALA A O 1
ATOM 2263 N N . ILE A 1 277 ? -15.182 6.515 27.746 1.00 92.56 277 ILE A N 1
ATOM 2264 C CA . ILE A 1 277 ? -14.060 6.946 26.894 1.00 92.56 277 ILE A CA 1
ATOM 2265 C C . ILE A 1 277 ? -14.228 6.409 25.467 1.00 92.56 277 ILE A C 1
ATOM 2267 O O . ILE A 1 277 ? -14.074 7.158 24.504 1.00 92.56 277 ILE A O 1
ATOM 2271 N N . HIS A 1 278 ? -14.570 5.126 25.333 1.00 95.38 278 HIS A N 1
ATOM 2272 C CA . HIS A 1 278 ? -14.807 4.488 24.037 1.00 95.38 278 HIS A CA 1
ATOM 2273 C C . HIS A 1 278 ? -15.974 5.132 23.282 1.00 95.38 278 HIS A C 1
ATOM 2275 O O . HIS A 1 278 ? -15.863 5.451 22.102 1.00 95.38 278 HIS A O 1
ATOM 2281 N N . ASN A 1 279 ? -17.075 5.392 23.978 1.00 94.38 279 ASN A N 1
ATOM 2282 C CA . ASN A 1 279 ? -18.267 6.028 23.435 1.00 94.38 279 ASN A CA 1
ATOM 2283 C C . ASN A 1 279 ? -17.972 7.449 22.921 1.00 94.38 279 ASN A C 1
ATOM 2285 O O . ASN A 1 279 ? -18.410 7.801 21.827 1.00 94.38 279 ASN A O 1
ATOM 2289 N N . ASN A 1 280 ? -17.172 8.236 23.649 1.00 94.00 280 ASN A N 1
ATOM 2290 C CA . ASN A 1 280 ? -16.722 9.551 23.177 1.00 94.00 280 ASN A CA 1
ATOM 2291 C C . ASN A 1 280 ? -15.903 9.444 21.881 1.00 94.00 280 ASN A C 1
ATOM 2293 O O . ASN A 1 280 ? -16.107 10.239 20.966 1.00 94.00 280 ASN A O 1
ATOM 2297 N N . LEU A 1 281 ? -15.022 8.443 21.780 1.00 95.44 281 LEU A N 1
ATOM 2298 C CA . LEU A 1 281 ? -14.219 8.202 20.579 1.00 95.44 281 LEU A CA 1
ATOM 2299 C C . LEU A 1 281 ? -15.097 7.849 19.369 1.00 95.44 281 LEU A C 1
ATOM 2301 O O . LEU A 1 281 ? -14.917 8.397 18.284 1.00 95.44 281 LEU A O 1
ATOM 2305 N N . VAL A 1 282 ? -16.080 6.962 19.558 1.00 96.06 282 VAL A N 1
ATOM 2306 C CA . VAL A 1 282 ? -17.043 6.578 18.510 1.00 96.06 282 VAL A CA 1
ATOM 2307 C C . VAL A 1 282 ? -17.858 7.785 18.036 1.00 96.06 282 VAL A C 1
ATOM 2309 O O . VAL A 1 282 ? -18.088 7.942 16.836 1.00 96.06 282 VAL A O 1
ATOM 2312 N N . GLU A 1 283 ? -18.279 8.653 18.957 1.00 94.31 283 GLU A N 1
ATOM 2313 C CA . GLU A 1 283 ? -19.012 9.877 18.627 1.00 94.31 283 GLU A CA 1
ATOM 2314 C C . GLU A 1 283 ? -18.145 10.854 17.818 1.00 94.31 283 GLU A C 1
ATOM 2316 O O . GLU A 1 283 ? -18.581 11.303 16.756 1.00 94.31 283 GLU A O 1
ATOM 2321 N N . GLU A 1 284 ? -16.909 11.111 18.261 1.00 95.12 284 GLU A N 1
ATOM 2322 C CA . GLU A 1 284 ? -15.939 11.973 17.568 1.00 95.12 284 GLU A CA 1
ATOM 2323 C C .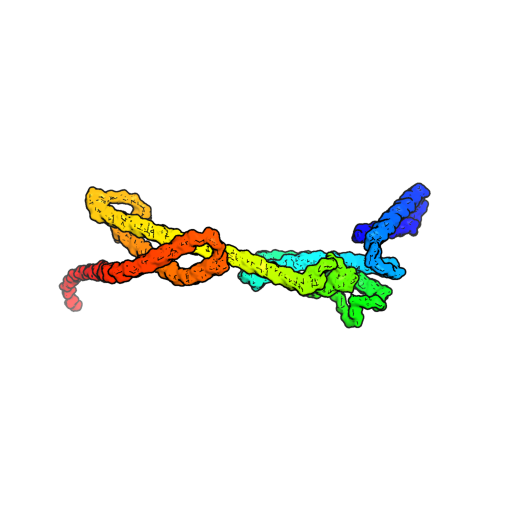 GLU A 1 284 ? -15.648 11.480 16.144 1.00 95.12 284 GLU A C 1
ATOM 2325 O O . GLU A 1 284 ? -15.554 12.267 15.201 1.00 95.12 284 GLU A O 1
ATOM 2330 N N . TRP A 1 285 ? -15.533 10.165 15.959 1.00 95.50 285 TRP A N 1
ATOM 2331 C CA . TRP A 1 285 ? -15.209 9.580 14.660 1.00 95.50 285 TRP A CA 1
ATOM 2332 C C . TRP A 1 285 ? -16.406 9.500 13.708 1.00 95.50 285 TRP A C 1
ATOM 2334 O O . TRP A 1 285 ? -16.207 9.391 12.499 1.00 95.50 285 TRP A O 1
ATOM 2344 N N . SER A 1 286 ? -17.639 9.566 14.215 1.00 94.38 286 SER A N 1
ATOM 2345 C CA . SER A 1 286 ? -18.853 9.233 13.456 1.00 94.38 286 SER A CA 1
ATOM 2346 C C . SER A 1 286 ? -19.012 9.987 12.128 1.00 94.38 286 SER A C 1
ATOM 2348 O O . SER A 1 286 ? -19.336 9.365 11.111 1.00 94.38 286 SER A O 1
ATOM 2350 N N . GLU A 1 287 ? -18.736 11.292 12.097 1.00 94.44 287 GLU A N 1
ATOM 2351 C CA . GLU A 1 287 ? -18.836 12.108 10.879 1.00 94.44 287 GLU A CA 1
ATOM 2352 C C . GLU A 1 287 ? -17.767 11.727 9.850 1.00 94.44 287 GLU A C 1
ATOM 2354 O O . GLU A 1 287 ? -18.084 11.474 8.686 1.00 94.44 287 GLU A O 1
ATOM 2359 N N . ASN A 1 288 ? -16.513 11.604 10.295 1.00 95.31 288 ASN A N 1
ATOM 2360 C CA . ASN A 1 288 ? -15.386 11.240 9.437 1.00 95.31 288 ASN A CA 1
ATOM 2361 C C . 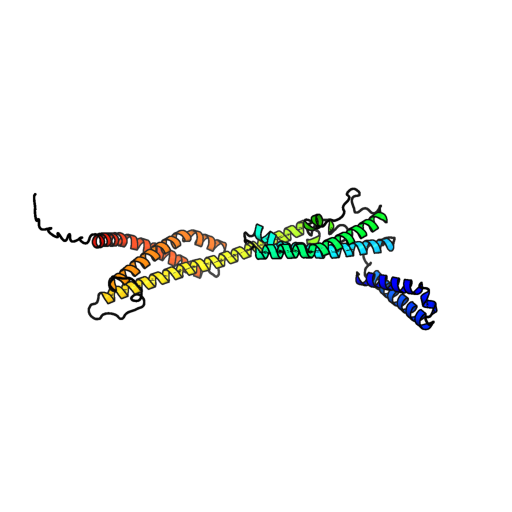ASN A 1 288 ? -15.552 9.834 8.853 1.00 95.31 288 ASN A C 1
ATOM 2363 O O . ASN A 1 288 ? -15.271 9.618 7.676 1.00 95.31 288 ASN A O 1
ATOM 2367 N N . VAL A 1 289 ? -16.049 8.888 9.653 1.00 94.50 289 VAL A N 1
ATOM 2368 C CA . VAL A 1 289 ? -16.335 7.515 9.214 1.00 94.50 289 VAL A CA 1
ATOM 2369 C C . VAL A 1 289 ? -17.439 7.496 8.167 1.00 94.50 289 VAL A C 1
ATOM 2371 O O . VAL A 1 289 ? -17.295 6.830 7.147 1.00 94.50 289 VAL A O 1
ATOM 2374 N N . THR A 1 290 ? -18.511 8.264 8.374 1.00 92.25 290 THR A N 1
ATOM 2375 C CA . THR A 1 290 ? -19.618 8.359 7.411 1.00 92.25 290 THR A CA 1
ATOM 2376 C C . THR A 1 290 ? -19.161 8.989 6.095 1.00 92.25 290 THR A C 1
ATOM 2378 O O . THR A 1 290 ? -19.532 8.518 5.019 1.00 92.25 290 THR A O 1
ATOM 2381 N N . TRP A 1 291 ? -18.322 10.026 6.166 1.00 94.38 291 TRP A N 1
ATOM 2382 C CA . TRP A 1 291 ? -17.733 10.654 4.987 1.00 94.38 291 TRP A CA 1
ATOM 2383 C C . TRP A 1 291 ? -16.808 9.690 4.231 1.00 94.38 291 TRP A C 1
ATOM 2385 O O . TRP A 1 291 ? -17.016 9.466 3.039 1.00 94.38 291 TRP A O 1
ATOM 2395 N N . LEU A 1 292 ? -15.849 9.059 4.922 1.00 93.62 292 LEU A N 1
ATOM 2396 C CA . LEU A 1 292 ? -14.929 8.085 4.322 1.00 93.62 292 LEU A CA 1
ATOM 2397 C C . LEU A 1 292 ? -15.681 6.907 3.701 1.00 93.62 292 LEU A C 1
ATOM 2399 O O . LEU A 1 292 ? -15.354 6.499 2.589 1.00 93.62 292 LEU A O 1
ATOM 2403 N N . TRP A 1 293 ? -16.722 6.411 4.374 1.00 93.62 293 TRP A N 1
ATOM 2404 C CA . TRP A 1 293 ? -17.587 5.354 3.856 1.00 93.62 293 TRP A CA 1
ATOM 2405 C C . TRP A 1 293 ? -18.157 5.725 2.483 1.00 93.62 293 TRP A C 1
ATOM 2407 O O . TRP A 1 293 ? -18.060 4.943 1.541 1.00 93.62 293 TRP A O 1
ATOM 2417 N N . GLY A 1 294 ? -18.684 6.945 2.337 1.00 91.44 294 GLY A N 1
ATOM 2418 C CA . GLY A 1 294 ? -19.206 7.441 1.061 1.00 91.44 294 GLY A CA 1
ATOM 2419 C C . GLY A 1 294 ? -18.150 7.603 -0.040 1.00 91.44 294 GLY A C 1
ATOM 2420 O O . GLY A 1 294 ? -18.507 7.622 -1.216 1.00 91.44 294 GLY A O 1
ATOM 2421 N N . CYS A 1 295 ? -16.867 7.711 0.316 1.00 90.19 295 CYS A N 1
ATOM 2422 C CA . CYS A 1 295 ? -15.775 7.892 -0.637 1.00 90.19 295 CYS A CA 1
ATOM 2423 C C . CYS A 1 295 ? -15.169 6.578 -1.141 1.00 90.19 295 CYS A C 1
ATOM 2425 O O . CYS A 1 295 ? -14.770 6.521 -2.301 1.00 90.19 295 CYS A O 1
ATOM 2427 N N . CYS A 1 296 ? -15.045 5.556 -0.288 1.00 89.44 296 CYS A N 1
ATOM 2428 C CA . CYS A 1 296 ? -14.236 4.371 -0.601 1.00 89.44 296 CYS A CA 1
ATOM 2429 C C . CYS A 1 296 ? -14.962 3.023 -0.488 1.00 89.44 296 CYS A C 1
ATOM 2431 O O . CYS A 1 296 ? -14.375 2.001 -0.851 1.00 89.44 296 CYS A O 1
ATOM 2433 N N . GLN A 1 297 ? -16.202 2.973 0.014 1.00 89.69 297 GLN A N 1
ATOM 2434 C CA . GLN A 1 297 ? -16.899 1.699 0.214 1.00 89.69 297 GLN A CA 1
ATOM 2435 C C . GLN A 1 297 ? -17.805 1.335 -0.962 1.00 89.69 297 GLN A C 1
ATOM 2437 O O . GLN A 1 297 ? -18.562 2.179 -1.450 1.00 89.69 297 GLN A O 1
ATOM 2442 N N . PRO A 1 298 ? -17.779 0.066 -1.396 1.00 84.31 298 PRO A N 1
ATOM 2443 C CA . PRO A 1 298 ? -18.661 -0.415 -2.442 1.00 84.31 298 PRO A CA 1
ATOM 2444 C C . PRO A 1 298 ? -20.099 -0.578 -1.917 1.00 84.31 298 PRO A C 1
ATOM 2446 O O . PRO A 1 298 ? -20.346 -0.774 -0.722 1.00 84.31 298 PRO A O 1
ATOM 2449 N N . THR A 1 299 ? -21.075 -0.508 -2.823 1.00 80.94 299 THR A N 1
ATOM 2450 C CA . THR A 1 299 ? -22.511 -0.589 -2.496 1.00 80.94 299 THR A CA 1
ATOM 2451 C C . THR A 1 299 ? -22.933 -1.919 -1.872 1.00 80.94 299 THR A C 1
ATOM 2453 O O . THR A 1 299 ? -23.947 -1.991 -1.188 1.00 80.94 299 THR A O 1
ATOM 2456 N N . GLU A 1 300 ? -22.159 -2.975 -2.070 1.00 82.12 300 GLU A N 1
ATOM 2457 C CA . GLU A 1 300 ? -22.400 -4.317 -1.555 1.00 82.12 300 GLU A CA 1
ATOM 2458 C C . GLU A 1 300 ? -22.254 -4.386 -0.024 1.00 82.12 300 GLU A C 1
ATOM 2460 O O . GLU A 1 300 ? -22.909 -5.204 0.619 1.00 82.12 300 GLU A O 1
ATOM 2465 N N . ASN A 1 301 ? -21.468 -3.485 0.581 1.00 82.38 301 ASN A N 1
ATOM 2466 C CA . ASN A 1 301 ? -21.179 -3.485 2.020 1.00 82.38 301 ASN A CA 1
ATOM 2467 C C . ASN A 1 301 ? -22.187 -2.677 2.863 1.00 82.38 301 ASN A C 1
ATOM 2469 O O . ASN A 1 301 ? -21.960 -2.452 4.054 1.00 82.38 301 ASN A O 1
ATOM 2473 N N . GLN A 1 302 ? -23.314 -2.244 2.286 1.00 83.44 302 GLN A N 1
ATOM 2474 C CA . GLN A 1 302 ? -24.315 -1.387 2.948 1.00 83.44 302 GLN A CA 1
ATOM 2475 C C . GLN A 1 302 ? -24.818 -1.937 4.294 1.00 83.44 302 GLN A C 1
ATOM 2477 O O . GLN A 1 302 ? -25.132 -1.166 5.195 1.00 83.44 302 GLN A O 1
ATOM 2482 N N . SER A 1 303 ? -24.871 -3.256 4.488 1.00 86.75 303 SER A N 1
ATOM 2483 C CA . SER A 1 303 ? -25.296 -3.823 5.775 1.00 86.75 303 SER A CA 1
ATOM 2484 C C . SER A 1 303 ? -24.370 -3.435 6.931 1.00 86.75 303 SER A C 1
ATOM 2486 O O . SER A 1 303 ? -24.823 -3.304 8.063 1.00 86.75 303 SER A O 1
ATOM 2488 N N . PHE A 1 304 ? -23.080 -3.234 6.667 1.00 88.38 304 PHE A N 1
ATOM 2489 C CA . PHE A 1 304 ? -22.094 -2.957 7.705 1.00 88.38 304 PHE A CA 1
ATOM 2490 C C . PHE A 1 304 ? -22.173 -1.509 8.215 1.00 88.38 304 PHE A C 1
ATOM 2492 O O . PHE A 1 304 ? -22.051 -1.272 9.418 1.00 88.38 304 PHE A O 1
ATOM 2499 N N . VAL A 1 305 ? -22.494 -0.545 7.339 1.00 90.62 305 VAL A N 1
ATOM 2500 C CA . VAL A 1 305 ? -22.755 0.841 7.772 1.00 90.62 305 VAL A CA 1
ATOM 2501 C C . VAL A 1 305 ? -23.985 0.928 8.670 1.00 90.62 305 VAL A C 1
ATOM 2503 O O . VAL A 1 305 ? -24.033 1.760 9.572 1.00 90.62 305 VAL A O 1
ATOM 2506 N N . GLN A 1 306 ? -24.969 0.046 8.469 1.00 91.62 306 GLN A N 1
ATOM 2507 C CA . GLN A 1 306 ? -26.148 -0.004 9.324 1.00 91.62 306 GLN A CA 1
ATOM 2508 C C . GLN A 1 306 ? -25.780 -0.405 10.758 1.00 91.62 306 GLN A C 1
ATOM 2510 O O . GLN A 1 306 ? -26.211 0.264 11.693 1.00 91.62 306 GLN A O 1
ATOM 2515 N N . ILE A 1 307 ? -24.917 -1.414 10.925 1.00 93.75 307 ILE A N 1
ATOM 2516 C CA . ILE A 1 307 ? -24.425 -1.852 12.243 1.00 93.75 307 ILE A CA 1
ATOM 2517 C C . ILE A 1 307 ? -23.689 -0.705 12.948 1.00 93.75 307 ILE A C 1
ATOM 2519 O O . ILE A 1 307 ? -23.936 -0.431 14.121 1.00 93.75 307 ILE A O 1
ATOM 2523 N N . TRP A 1 308 ? -22.830 0.016 12.224 1.00 95.00 308 TRP A N 1
ATOM 2524 C CA . TRP A 1 308 ? -22.153 1.200 12.758 1.00 95.00 308 TRP A CA 1
ATOM 2525 C C . TRP A 1 308 ? -23.129 2.300 13.182 1.00 95.00 308 TRP A C 1
ATOM 2527 O O . TRP A 1 308 ? -23.016 2.850 14.275 1.00 95.00 308 TRP A O 1
ATOM 2537 N N . ASN A 1 309 ? -24.118 2.609 12.344 1.00 94.38 309 ASN A N 1
ATOM 2538 C CA . ASN A 1 309 ? -25.125 3.617 12.664 1.00 94.38 309 ASN A CA 1
ATOM 2539 C C . ASN A 1 309 ? -25.941 3.238 13.904 1.00 94.38 309 ASN A C 1
ATOM 2541 O O . ASN A 1 309 ? -26.326 4.117 14.676 1.00 94.38 309 ASN A O 1
ATOM 2545 N N . ASP A 1 310 ? -26.201 1.950 14.105 1.00 95.12 310 ASP A N 1
ATOM 2546 C CA . ASP A 1 310 ? -26.910 1.461 15.281 1.00 95.12 310 ASP A CA 1
ATOM 2547 C C . ASP A 1 310 ? -26.041 1.557 16.545 1.00 95.12 310 ASP A C 1
ATOM 2549 O O . ASP A 1 310 ? -26.539 2.044 17.563 1.00 95.12 310 ASP A O 1
ATOM 2553 N N . LEU A 1 311 ? -24.733 1.273 16.459 1.00 95.75 311 LEU A N 1
ATOM 2554 C CA . LEU A 1 311 ? -23.775 1.573 17.533 1.00 95.75 311 LEU A CA 1
ATOM 2555 C C . LEU A 1 311 ? -23.773 3.071 17.881 1.00 95.75 311 LEU A C 1
ATOM 2557 O O . LEU A 1 311 ? -23.906 3.435 19.045 1.00 95.75 311 LEU A O 1
ATOM 2561 N N . VAL A 1 312 ? -23.666 3.963 16.890 1.00 95.81 312 VAL A N 1
ATOM 2562 C CA . VAL A 1 312 ? -23.646 5.421 17.128 1.00 95.81 312 VAL A CA 1
ATOM 2563 C C . VAL A 1 312 ? -24.938 5.895 17.806 1.00 95.81 312 VAL A C 1
ATOM 2565 O O . VAL A 1 312 ? -24.897 6.752 18.692 1.00 95.81 312 VAL A O 1
ATOM 2568 N N . LYS A 1 313 ? -26.099 5.346 17.424 1.00 94.81 313 LYS A N 1
ATOM 2569 C CA . LYS A 1 313 ? -27.373 5.640 18.104 1.00 94.81 313 LYS A CA 1
ATOM 2570 C C . LYS A 1 313 ? -27.363 5.148 19.547 1.00 94.81 313 LYS A C 1
ATOM 2572 O O . LYS A 1 313 ? -27.783 5.899 20.425 1.00 94.81 313 LYS A O 1
ATOM 2577 N N . GLN A 1 314 ? -26.888 3.926 19.785 1.00 93.69 314 GLN A N 1
ATOM 2578 C CA . GLN A 1 314 ? -26.790 3.349 21.122 1.00 93.69 314 GLN A CA 1
ATOM 2579 C C . GLN A 1 314 ? -25.891 4.204 22.023 1.00 93.69 314 GLN A C 1
ATOM 2581 O O . GLN A 1 314 ? -26.314 4.613 23.099 1.00 93.69 314 GLN A O 1
ATOM 2586 N N . VAL A 1 315 ? -24.707 4.585 21.540 1.00 92.62 315 VAL A N 1
ATOM 2587 C CA . VAL A 1 315 ? -23.766 5.470 22.242 1.00 92.62 315 VAL A CA 1
ATOM 2588 C C . VAL A 1 315 ? -24.423 6.793 22.653 1.00 92.62 315 VAL A C 1
ATOM 2590 O O . VAL A 1 315 ? -24.289 7.236 23.797 1.00 92.62 315 VAL A O 1
ATOM 2593 N N . LYS A 1 316 ? -25.188 7.416 21.748 1.00 89.75 316 LYS A N 1
ATOM 2594 C CA . LYS A 1 316 ? -25.916 8.661 22.041 1.00 89.75 316 LYS A CA 1
ATOM 2595 C C . LYS A 1 316 ? -27.006 8.462 23.098 1.00 89.75 316 LYS A C 1
ATOM 2597 O O . LYS A 1 316 ? -27.189 9.334 23.944 1.00 89.75 316 LYS A O 1
ATOM 2602 N N . GLN A 1 317 ? -27.712 7.331 23.074 1.00 87.19 317 GLN A N 1
ATOM 2603 C CA . GLN A 1 317 ? -28.719 6.994 24.086 1.00 87.19 317 GLN A CA 1
ATOM 2604 C C . GLN A 1 317 ? -28.089 6.738 25.461 1.00 87.19 317 GLN A C 1
ATOM 2606 O O . GLN A 1 317 ? -28.568 7.264 26.462 1.00 87.19 317 GLN A O 1
ATOM 2611 N N . GLU A 1 318 ? -26.988 5.989 25.519 1.00 83.12 318 GLU A N 1
ATOM 2612 C CA . GLU A 1 318 ? -26.264 5.706 26.764 1.00 83.12 318 GLU A CA 1
ATOM 2613 C C . GLU A 1 318 ? -25.724 6.978 27.419 1.00 83.12 318 GLU A C 1
ATOM 2615 O O . GLU A 1 318 ? -25.806 7.130 28.634 1.00 83.12 318 GLU A O 1
ATOM 2620 N N . LYS A 1 319 ? -25.236 7.936 26.626 1.00 76.25 319 LYS A N 1
ATOM 2621 C CA . LYS A 1 319 ? -24.781 9.239 27.129 1.00 76.25 319 LYS A CA 1
ATOM 2622 C C . LYS A 1 319 ? -25.914 10.054 27.758 1.00 76.25 319 LYS A C 1
ATOM 2624 O O . LYS A 1 319 ? -25.712 10.671 28.802 1.00 76.25 319 LYS A O 1
ATOM 2629 N N . LEU A 1 320 ? -27.102 10.036 27.149 1.00 72.62 320 LEU A N 1
ATOM 2630 C CA . LEU A 1 320 ? -28.295 10.692 27.696 1.00 72.62 320 LEU A CA 1
ATOM 2631 C C . LEU A 1 320 ? -28.742 10.048 29.015 1.00 72.62 320 LEU A C 1
ATOM 2633 O O . LEU A 1 320 ? -29.115 10.763 29.941 1.00 72.62 320 LEU A O 1
ATOM 2637 N N . ASN A 1 321 ? -28.655 8.720 29.118 1.00 68.75 321 ASN A N 1
ATOM 2638 C CA . ASN A 1 321 ? -29.012 7.984 30.331 1.00 68.75 321 ASN A CA 1
ATOM 2639 C C . ASN A 1 321 ? -27.980 8.188 31.458 1.00 68.75 321 ASN A C 1
ATOM 2641 O O . ASN A 1 321 ? -28.356 8.434 32.600 1.00 68.75 321 ASN A O 1
ATOM 2645 N N . ASN A 1 322 ? -26.681 8.166 31.141 1.00 56.91 322 ASN A N 1
ATOM 2646 C CA . ASN A 1 322 ? -25.605 8.338 32.123 1.00 56.91 322 ASN A CA 1
ATOM 2647 C C . ASN A 1 322 ? -25.539 9.758 32.712 1.00 56.91 322 ASN A C 1
ATOM 2649 O O . ASN A 1 322 ? -25.099 9.913 33.847 1.00 56.91 322 ASN A O 1
ATOM 2653 N N . PHE A 1 323 ? -26.015 10.788 32.001 1.00 48.47 323 PHE A N 1
ATOM 2654 C CA . PHE A 1 323 ? -26.156 12.145 32.557 1.00 48.47 323 PHE A CA 1
ATOM 2655 C C . PHE A 1 323 ? -27.139 12.207 33.742 1.00 48.47 323 PHE A C 1
ATOM 2657 O O . PHE A 1 323 ? -27.027 13.099 34.580 1.00 48.47 323 PHE A O 1
ATOM 2664 N N . ALA A 1 324 ? -28.092 11.272 33.827 1.00 41.00 324 ALA A N 1
ATOM 2665 C CA . ALA A 1 324 ? -29.010 11.164 34.958 1.00 41.00 324 ALA A CA 1
ATOM 2666 C C . ALA A 1 324 ? -28.401 10.388 36.144 1.00 41.00 324 ALA A C 1
ATOM 2668 O O . ALA A 1 324 ? -28.708 10.710 37.289 1.00 41.00 324 ALA A O 1
ATOM 2669 N N . ASP A 1 325 ? -27.523 9.412 35.881 1.00 45.72 325 ASP A N 1
ATOM 2670 C CA . ASP A 1 325 ? -26.920 8.540 36.905 1.00 45.72 325 ASP A CA 1
ATOM 2671 C C . ASP A 1 325 ? -25.603 9.079 37.498 1.00 45.72 325 ASP A C 1
ATOM 2673 O O . ASP A 1 325 ? -25.307 8.808 38.662 1.00 45.72 325 ASP A O 1
ATOM 2677 N N . LEU A 1 326 ? -24.820 9.880 36.758 1.00 43.12 326 LEU A N 1
ATOM 2678 C CA . LEU A 1 326 ? -23.580 10.483 37.280 1.00 43.12 326 LEU A CA 1
ATOM 2679 C C . LEU A 1 326 ? -23.839 11.423 38.468 1.00 43.12 326 LEU A C 1
ATOM 2681 O O . LEU A 1 326 ? -23.089 11.377 39.437 1.00 43.12 326 LEU A O 1
ATOM 2685 N N . ASN A 1 327 ? -24.944 12.179 38.440 1.00 43.28 327 ASN A N 1
ATOM 2686 C CA . ASN A 1 327 ? -25.357 13.030 39.563 1.00 43.28 327 ASN A CA 1
ATOM 2687 C C . ASN A 1 327 ? -25.640 12.225 40.847 1.00 43.28 327 ASN A C 1
ATOM 2689 O O . ASN A 1 327 ? -25.466 12.757 41.931 1.00 43.28 327 ASN A O 1
ATOM 2693 N N . ASN A 1 328 ? -26.043 10.952 40.746 1.00 44.25 328 ASN A N 1
ATOM 2694 C CA . ASN A 1 328 ? -26.275 10.092 41.915 1.00 44.25 328 ASN A CA 1
ATOM 2695 C C . ASN A 1 328 ? -25.006 9.355 42.380 1.00 44.25 328 ASN A C 1
ATOM 2697 O O . ASN A 1 328 ? -24.907 8.954 43.538 1.00 44.25 328 ASN A O 1
ATOM 2701 N N . ALA A 1 329 ? -24.052 9.106 41.477 1.00 46.88 329 ALA A N 1
ATOM 2702 C CA . ALA A 1 329 ? -22.851 8.320 41.768 1.00 46.88 329 ALA A CA 1
ATOM 2703 C C . ALA A 1 329 ? -21.691 9.159 42.333 1.00 46.88 329 ALA A C 1
ATOM 2705 O O . ALA A 1 329 ? -20.830 8.612 43.027 1.00 46.88 329 ALA A O 1
ATOM 2706 N N . GLU A 1 330 ? -21.654 10.458 42.033 1.00 42.97 330 GLU A N 1
ATOM 2707 C CA . GLU A 1 330 ? -20.664 11.398 42.573 1.00 42.97 330 GLU A CA 1
ATOM 2708 C C . GLU A 1 330 ? -20.931 11.690 44.064 1.00 42.97 330 GLU A C 1
ATOM 2710 O O . GLU A 1 330 ? -20.006 11.580 44.871 1.00 42.97 330 GLU A O 1
ATOM 2715 N N . ASP A 1 331 ? -22.203 11.850 44.455 1.00 45.28 331 ASP A N 1
ATOM 2716 C CA . ASP A 1 331 ? -22.644 11.975 45.858 1.00 45.28 331 ASP A CA 1
ATOM 2717 C C . ASP A 1 331 ? -22.234 10.759 46.719 1.00 45.28 331 ASP A C 1
ATOM 2719 O O . ASP A 1 331 ? -21.791 10.895 47.860 1.00 45.28 331 ASP A O 1
ATOM 2723 N N . ALA A 1 332 ? -22.296 9.546 46.157 1.00 45.84 332 ALA A N 1
ATOM 2724 C CA . ALA A 1 332 ? -21.931 8.317 46.867 1.00 45.84 332 ALA A CA 1
ATOM 2725 C C . ALA A 1 332 ? -20.409 8.147 47.075 1.00 45.84 332 ALA A C 1
ATOM 2727 O O . ALA A 1 332 ? -19.983 7.362 47.923 1.00 45.84 332 ALA A O 1
ATOM 2728 N N . LEU A 1 333 ? -19.565 8.842 46.298 1.00 46.00 333 LEU A N 1
ATOM 2729 C CA . LEU A 1 333 ? -18.107 8.821 46.474 1.00 46.00 333 LEU A CA 1
ATOM 2730 C C . LEU A 1 333 ? -17.639 9.804 47.543 1.00 46.00 333 LEU A C 1
ATOM 2732 O O . LEU A 1 333 ? -16.714 9.462 48.278 1.00 46.00 333 LEU A O 1
ATOM 2736 N N . GLU A 1 334 ? -18.272 10.974 47.655 1.00 47.81 334 GLU A N 1
ATOM 2737 C CA . GLU A 1 334 ? -18.026 11.880 48.783 1.00 47.81 334 GLU A CA 1
ATOM 2738 C C . GLU A 1 334 ? -18.387 11.200 50.110 1.00 47.81 334 GLU A C 1
ATOM 2740 O O . GLU A 1 334 ? -17.587 11.225 51.041 1.00 47.81 334 GLU A O 1
ATOM 2745 N N . GLU A 1 335 ? -19.504 10.471 50.174 1.00 44.22 335 GLU A N 1
ATOM 2746 C CA . GLU A 1 335 ? -19.928 9.764 51.392 1.00 44.22 335 GLU A CA 1
ATOM 2747 C C . GLU A 1 335 ? -18.960 8.638 51.816 1.00 44.22 335 GLU A C 1
ATOM 2749 O O . GLU A 1 335 ? -18.704 8.443 53.004 1.00 44.22 335 GLU A O 1
ATOM 2754 N N . ILE A 1 336 ? -18.357 7.921 50.858 1.00 44.44 336 ILE A N 1
ATOM 2755 C CA . ILE A 1 336 ? -17.384 6.849 51.141 1.00 44.44 336 ILE A CA 1
ATOM 2756 C C . ILE A 1 336 ? -15.998 7.413 51.503 1.00 44.44 336 ILE A C 1
ATOM 2758 O O . ILE A 1 336 ? -15.280 6.806 52.298 1.00 44.44 336 ILE A O 1
ATOM 2762 N N . VAL A 1 337 ? -15.604 8.557 50.935 1.00 44.00 337 VAL A N 1
ATOM 2763 C CA . VAL A 1 337 ? -14.311 9.209 51.223 1.00 44.00 337 VAL A CA 1
ATOM 2764 C C . VAL A 1 337 ? -14.360 10.033 52.518 1.00 44.00 337 VAL A C 1
ATOM 2766 O O . VAL A 1 337 ? -13.330 10.182 53.173 1.00 44.00 337 VAL A O 1
ATOM 2769 N N . SER A 1 338 ? -15.535 10.517 52.932 1.00 40.25 338 SER A N 1
ATOM 2770 C CA . SER A 1 338 ? -15.741 11.284 54.171 1.00 40.25 338 SER A CA 1
ATOM 2771 C C . SER A 1 338 ? -16.060 10.440 55.414 1.00 40.25 338 SER A C 1
ATOM 2773 O O . SER A 1 338 ? -16.370 11.010 56.459 1.00 40.25 338 SER A O 1
ATOM 2775 N N . GLY A 1 339 ? -15.963 9.107 55.340 1.00 39.81 339 GLY A N 1
ATOM 2776 C CA . GLY A 1 339 ? -16.096 8.228 56.505 1.00 39.81 339 GLY A CA 1
ATOM 2777 C C . GLY A 1 339 ? -15.070 8.578 57.588 1.00 39.81 339 GLY A C 1
ATOM 2778 O O . GLY A 1 339 ? -13.869 8.452 57.360 1.00 39.81 339 GLY A O 1
ATOM 2779 N N . GLU A 1 340 ? -15.576 9.048 58.732 1.00 46.09 340 GLU A N 1
ATOM 2780 C CA . GLU A 1 340 ? -14.862 9.557 59.910 1.00 46.09 340 GLU A CA 1
ATOM 2781 C C . GLU A 1 340 ? -13.478 8.928 60.136 1.00 46.09 340 GLU A C 1
ATOM 2783 O O . GLU A 1 340 ? -13.342 7.744 60.452 1.00 46.09 340 GLU A O 1
ATOM 2788 N N . VAL A 1 341 ? -12.441 9.769 60.072 1.00 40.44 341 VAL A N 1
ATOM 2789 C CA . VAL A 1 341 ? -11.217 9.529 60.836 1.00 40.44 341 VAL A CA 1
ATOM 2790 C C . VAL A 1 341 ? -11.632 9.610 62.300 1.00 40.44 341 VAL A C 1
ATOM 2792 O O . VAL A 1 341 ? -11.841 10.699 62.832 1.00 40.44 341 VAL A O 1
ATOM 2795 N N . VAL A 1 342 ? -11.832 8.450 62.922 1.00 44.53 342 VAL A N 1
ATOM 2796 C CA . VAL A 1 342 ? -11.971 8.346 64.372 1.00 44.53 342 VAL A CA 1
ATOM 2797 C C . VAL A 1 342 ? -10.632 8.785 64.955 1.00 44.53 342 VAL A C 1
ATOM 2799 O O . VAL A 1 342 ? -9.651 8.053 64.880 1.00 44.53 342 VAL A O 1
ATOM 2802 N N . ASP A 1 343 ? -10.604 10.023 65.439 1.00 41.09 343 ASP A N 1
ATOM 2803 C CA . ASP A 1 343 ? -9.558 10.590 66.283 1.00 41.09 343 ASP A CA 1
ATOM 2804 C C . ASP A 1 343 ? -9.522 9.762 67.572 1.00 41.09 343 ASP A C 1
ATOM 2806 O O . ASP A 1 343 ? -10.358 9.931 68.467 1.00 41.09 343 ASP A O 1
ATOM 2810 N N . ASP A 1 344 ? -8.626 8.777 67.631 1.00 43.75 344 ASP A N 1
ATOM 2811 C CA . ASP A 1 344 ? -8.324 8.067 68.861 1.00 43.75 344 ASP A CA 1
ATOM 2812 C C . ASP A 1 344 ? -7.484 8.992 69.740 1.00 43.75 344 ASP A C 1
ATOM 2814 O O . ASP A 1 344 ? -6.259 8.949 69.768 1.00 43.75 344 ASP A O 1
ATOM 2818 N N . GLY A 1 345 ? -8.183 9.870 70.461 1.00 50.94 345 GLY A N 1
ATOM 2819 C CA . GLY A 1 345 ? -7.613 10.670 71.534 1.00 50.94 345 GLY A CA 1
ATOM 2820 C C . GLY A 1 345 ? -6.951 9.773 72.580 1.00 50.94 345 GLY A C 1
ATOM 2821 O O . GLY A 1 345 ? -7.581 9.365 73.554 1.00 50.94 345 GLY A O 1
ATOM 2822 N N . GLU A 1 346 ? -5.676 9.459 72.369 1.00 43.75 346 GLU A N 1
ATOM 2823 C CA . GLU A 1 346 ? -4.791 8.919 73.387 1.00 43.75 346 GLU A CA 1
ATOM 2824 C C . GLU A 1 346 ? -4.359 10.083 74.286 1.00 43.75 346 GLU A C 1
ATOM 2826 O O . GLU A 1 346 ? -3.485 10.890 73.959 1.00 43.75 346 GLU A O 1
ATOM 2831 N N . ASP A 1 347 ? -5.030 10.176 75.434 1.00 45.91 347 ASP A N 1
ATOM 2832 C CA . ASP A 1 347 ? -4.640 11.005 76.567 1.00 45.91 347 ASP A CA 1
ATOM 2833 C C . ASP A 1 347 ? -3.201 10.661 76.994 1.00 45.91 347 ASP A C 1
ATOM 2835 O O . ASP A 1 347 ? -2.932 9.626 77.611 1.00 45.91 347 ASP A O 1
ATOM 2839 N N . ALA A 1 348 ? -2.258 11.554 76.694 1.00 45.22 348 ALA A N 1
ATOM 2840 C CA . ALA A 1 348 ? -0.928 11.518 77.282 1.00 45.22 348 ALA A CA 1
ATOM 2841 C C . ALA A 1 348 ? -1.010 12.007 78.737 1.00 45.22 348 ALA A C 1
ATOM 2843 O O . ALA A 1 348 ? -1.098 13.207 79.009 1.00 45.22 348 ALA A O 1
ATOM 2844 N N . ASP A 1 349 ? -0.981 11.050 79.664 1.00 43.41 349 ASP A N 1
ATOM 2845 C CA . ASP A 1 349 ? -0.863 11.271 81.103 1.00 43.41 349 ASP A CA 1
ATOM 2846 C C . ASP A 1 349 ? 0.359 12.151 81.420 1.00 43.41 349 ASP A C 1
ATOM 2848 O O . ASP A 1 349 ? 1.500 11.875 81.031 1.00 43.41 349 ASP A O 1
ATOM 2852 N N . GLY A 1 350 ? 0.097 13.258 82.110 1.00 48.88 350 GLY A N 1
ATOM 2853 C CA . GLY A 1 350 ? 1.098 14.227 82.509 1.00 48.88 350 GLY A CA 1
ATOM 2854 C C . GLY A 1 350 ? 1.842 13.761 83.753 1.00 48.88 350 GLY A C 1
ATOM 2855 O O . GLY A 1 350 ? 1.285 13.750 84.847 1.00 48.88 350 GLY A O 1
ATOM 2856 N N . SER A 1 351 ? 3.144 13.506 83.624 1.00 41.16 351 SER A N 1
ATOM 2857 C CA . SER A 1 351 ? 4.054 13.509 84.770 1.00 41.16 351 SER A CA 1
ATOM 2858 C C . SER A 1 351 ? 5.041 14.663 84.649 1.00 41.16 351 SER A C 1
ATOM 2860 O O . SER A 1 351 ? 5.972 14.656 83.845 1.00 41.16 351 SER A O 1
ATOM 2862 N N . TRP A 1 352 ? 4.777 15.677 85.465 1.00 47.56 352 TRP A N 1
ATOM 2863 C CA . TRP A 1 352 ? 5.672 16.772 85.792 1.00 47.56 352 TRP A CA 1
ATOM 2864 C C . TRP A 1 352 ? 6.852 16.250 86.613 1.00 47.56 352 TRP A C 1
ATOM 2866 O O . TRP A 1 352 ? 6.642 15.615 87.646 1.00 47.56 352 TRP A O 1
ATOM 2876 N N . VAL A 1 353 ? 8.075 16.614 86.231 1.00 43.91 353 VAL A N 1
ATOM 2877 C CA . VAL A 1 353 ? 9.185 16.735 87.182 1.00 43.91 353 VAL A CA 1
ATOM 2878 C C . VAL A 1 353 ? 9.925 18.036 86.878 1.00 43.91 353 VAL A C 1
ATOM 2880 O O . VAL A 1 353 ? 10.652 18.131 85.893 1.00 43.91 353 VAL A O 1
ATOM 2883 N N . ASP A 1 354 ? 9.705 19.026 87.741 1.00 51.09 354 ASP A N 1
ATOM 2884 C CA . ASP A 1 354 ? 10.556 20.205 87.910 1.00 51.09 354 ASP A CA 1
ATOM 2885 C C . ASP A 1 354 ? 11.763 19.847 88.791 1.00 51.09 354 ASP A C 1
ATOM 2887 O O . ASP A 1 354 ? 11.574 19.377 89.920 1.00 51.09 354 ASP A O 1
ATOM 2891 N N . SER A 1 355 ? 12.979 20.132 88.309 1.00 49.00 355 SER A N 1
ATOM 2892 C CA . SER A 1 355 ? 14.108 20.818 88.993 1.00 49.00 355 SER A CA 1
ATOM 2893 C C . SER A 1 355 ? 15.439 20.532 88.305 1.00 49.00 355 SER A C 1
ATOM 2895 O O . SER A 1 355 ? 15.815 19.341 88.212 1.00 49.00 355 SER A O 1
#

Foldseek 3Di:
DVVLVVLVVVLVVLVVVVVDPVCVPPDPVVVVVSVVVSVVSVVVSVVVVVVVPVDDDDPPDPVLVVLLVQLQVLVVVLLVLLVVLCVLCVVVVCCVVVVPDDDPVSVVVSVVVNVVCVVVNQVSLVSNLVSVVVSCVVCVPDPQDPPDDPCRDDPVNSNPDDSLPCVCVSPSHDPDPDCCNPPPVVVVVVVVVVVVVVVLVVLQVLQVVLLVVLVVLLVLLVVLVVLLVVLVVVLVQCPDPPDHDDDDPQNPPDDPPDDPNVSSVVVSVVSVVVNLVSLVVLLVCVVVSVVSCVVRPDPVCVVSVVSSVVSNVVSVVVVVVVVVVVVVVVVVVCVVVVPDPPPPPPDDDDDDDDD

Organism: Puccinia graminis f. sp. tritici (strain CRL 75-36-700-3 / race SCCL) (NCBI:txid418459)

Solvent-accessible surface area (backbone atoms only — not comparable to full-atom values): 20916 Å² total; per-residue (Å²): 108,74,66,54,53,52,50,52,52,49,47,51,51,53,55,50,54,74,70,39,80,77,54,82,78,59,53,75,65,62,55,48,55,52,49,53,51,47,52,56,56,49,52,54,51,49,57,56,48,59,72,71,51,84,86,62,82,78,69,94,45,72,69,55,55,54,48,48,50,54,40,33,52,35,50,51,58,45,48,56,49,46,53,50,56,48,62,59,42,42,66,66,53,47,30,70,75,71,70,47,79,73,50,70,70,57,51,52,52,39,52,49,53,57,58,68,46,44,67,60,50,53,52,41,39,52,54,33,44,52,45,49,52,56,45,48,72,75,48,74,84,64,85,80,65,81,87,82,67,94,72,69,71,42,68,75,54,60,70,70,51,58,91,76,37,59,83,58,57,55,84,69,37,80,88,54,93,48,57,66,65,70,39,66,68,50,38,50,51,52,48,52,52,51,52,52,53,49,52,52,52,52,39,51,50,52,34,52,52,50,51,51,50,51,51,49,55,50,51,51,50,55,50,47,54,52,51,42,54,50,38,53,54,50,51,55,46,66,68,41,86,89,56,86,71,78,89,54,78,72,69,68,53,93,61,85,98,56,52,73,64,56,48,45,51,52,52,37,51,51,45,52,52,51,46,52,56,50,43,52,52,54,58,70,42,45,63,59,51,54,53,50,44,75,73,43,55,63,83,87,54,54,70,58,56,50,56,52,52,50,50,55,51,48,44,55,50,52,53,62,53,45,66,67,48,49,71,61,54,54,60,55,49,53,58,66,71,62,59,73,82,77,78,76,81,76,82,77,81,85,79,88,81,92,132

Mean predicted aligned error: 17.75 Å

Radius of gyration: 43.21 Å; Cα contacts (8 Å, |Δi|>4): 156; chains: 1; bounding box: 85×53×138 Å

pLDDT: mean 75.43, std 17.4, range [39.81, 97.69]